Protein AF-A0A952NJZ0-F1 (afdb_monomer_lite)

Structure (mmCIF, N/CA/C/O backbone):
data_AF-A0A952NJZ0-F1
#
_entry.id   AF-A0A952NJZ0-F1
#
loop_
_atom_site.group_PDB
_atom_site.id
_atom_site.type_symbol
_atom_site.label_atom_id
_atom_site.label_alt_id
_atom_site.label_comp_id
_atom_site.label_asym_id
_atom_site.label_entity_id
_atom_site.label_seq_id
_atom_site.pdbx_PDB_ins_code
_atom_site.Cartn_x
_atom_site.Cartn_y
_atom_site.Cartn_z
_atom_site.occupancy
_atom_site.B_iso_or_equiv
_atom_site.auth_seq_id
_atom_site.auth_comp_id
_atom_site.auth_asym_id
_atom_site.auth_atom_id
_atom_site.pdbx_PDB_model_num
ATOM 1 N N . MET A 1 1 ? 3.752 -25.567 -39.418 1.00 57.38 1 MET A N 1
ATOM 2 C CA . MET A 1 1 ? 3.601 -24.738 -38.205 1.00 57.38 1 MET A CA 1
ATOM 3 C C . MET A 1 1 ? 3.327 -23.319 -38.661 1.00 57.38 1 MET A C 1
ATOM 5 O O . MET A 1 1 ? 4.144 -22.757 -39.385 1.00 57.38 1 MET A O 1
ATOM 9 N N . ASN A 1 2 ? 2.135 -22.801 -38.373 1.00 79.62 2 ASN A N 1
ATOM 10 C CA . ASN A 1 2 ? 1.697 -21.508 -38.896 1.00 79.62 2 ASN A CA 1
ATOM 11 C C . ASN A 1 2 ? 2.486 -20.365 -38.237 1.00 79.62 2 ASN A C 1
ATOM 13 O O . ASN A 1 2 ? 2.802 -20.422 -37.051 1.00 79.62 2 ASN A O 1
ATOM 17 N N . ARG A 1 3 ? 2.776 -19.292 -38.986 1.00 69.69 3 ARG A N 1
ATOM 18 C CA . ARG A 1 3 ? 3.510 -18.107 -38.485 1.00 69.69 3 ARG A CA 1
ATOM 19 C C . ARG A 1 3 ? 2.871 -17.516 -37.217 1.00 69.69 3 ARG A C 1
ATOM 21 O O . ARG A 1 3 ? 3.578 -17.041 -36.334 1.00 69.69 3 ARG A O 1
ATOM 28 N N . VAL A 1 4 ? 1.546 -17.626 -37.114 1.00 72.44 4 VAL A N 1
ATOM 29 C CA . VAL A 1 4 ? 0.736 -17.212 -35.958 1.00 72.44 4 VAL A CA 1
ATOM 30 C C . VAL A 1 4 ? 0.971 -18.108 -34.733 1.00 72.44 4 VAL A C 1
ATOM 32 O O . VAL A 1 4 ? 1.112 -17.599 -33.625 1.00 72.44 4 VAL A O 1
ATOM 35 N N . GLU A 1 5 ? 1.090 -19.428 -34.912 1.00 75.12 5 GLU A N 1
ATOM 36 C CA . GLU A 1 5 ? 1.378 -20.372 -33.815 1.00 75.12 5 GLU A CA 1
ATOM 37 C C . GLU A 1 5 ? 2.791 -20.176 -33.260 1.00 75.12 5 GLU A C 1
ATOM 39 O O . GLU A 1 5 ? 3.003 -20.235 -32.050 1.00 75.12 5 GLU A O 1
ATOM 44 N N . TYR A 1 6 ? 3.756 -19.881 -34.136 1.00 80.50 6 TYR A N 1
ATOM 45 C CA . TYR A 1 6 ? 5.123 -19.571 -33.724 1.00 80.50 6 TYR A CA 1
ATOM 46 C C . TYR A 1 6 ? 5.199 -18.271 -32.911 1.00 80.50 6 TYR A C 1
ATOM 48 O O . TYR A 1 6 ? 5.824 -18.243 -31.852 1.00 80.50 6 TYR A O 1
ATOM 56 N N . GLN A 1 7 ? 4.526 -17.206 -33.362 1.00 74.12 7 GLN A N 1
ATOM 57 C CA . GLN A 1 7 ? 4.480 -15.931 -32.636 1.00 74.12 7 GLN A CA 1
ATOM 58 C C . GLN A 1 7 ? 3.800 -16.073 -31.273 1.00 74.12 7 GLN A C 1
ATOM 60 O O . GLN A 1 7 ? 4.321 -15.570 -30.279 1.00 74.12 7 GLN A O 1
ATOM 65 N N . LYS A 1 8 ? 2.684 -16.806 -31.206 1.00 75.88 8 LYS A N 1
ATOM 66 C CA . LYS A 1 8 ? 1.979 -17.061 -29.948 1.00 75.88 8 LYS A CA 1
ATOM 67 C C . LYS A 1 8 ? 2.857 -17.834 -28.955 1.00 75.88 8 LYS A C 1
ATOM 69 O O . LYS A 1 8 ? 3.005 -17.401 -27.817 1.00 75.88 8 LYS A O 1
ATOM 74 N N . SER A 1 9 ? 3.537 -18.890 -29.410 1.00 80.31 9 SER A N 1
ATOM 75 C CA . SER A 1 9 ? 4.466 -19.665 -28.574 1.00 80.31 9 SER A CA 1
ATOM 76 C C . SER A 1 9 ? 5.672 -18.844 -28.094 1.00 80.31 9 SER A C 1
ATOM 78 O O . SER A 1 9 ? 6.127 -19.009 -26.962 1.00 80.31 9 SER A O 1
ATOM 80 N N . ALA A 1 10 ? 6.192 -17.936 -28.927 1.00 76.56 10 ALA A N 1
ATOM 81 C CA . ALA A 1 10 ? 7.292 -17.051 -28.548 1.00 76.56 10 ALA A CA 1
ATOM 82 C C . ALA A 1 10 ? 6.872 -16.032 -27.475 1.00 76.56 10 ALA A C 1
ATOM 84 O O . ALA A 1 10 ? 7.623 -15.799 -26.528 1.00 76.56 10 ALA A O 1
ATOM 85 N N . ILE A 1 11 ? 5.665 -15.471 -27.592 1.00 77.94 11 ILE A N 1
ATOM 86 C CA . ILE A 1 11 ? 5.102 -14.538 -26.608 1.00 77.94 11 ILE A CA 1
ATOM 87 C C . ILE A 1 11 ? 4.841 -15.251 -25.278 1.00 77.94 11 ILE A C 1
ATOM 89 O O . ILE A 1 11 ? 5.243 -14.747 -24.236 1.00 77.94 11 ILE A O 1
ATOM 93 N N . GLU A 1 12 ? 4.240 -16.441 -25.297 1.00 82.00 12 GLU A N 1
ATOM 94 C CA . GLU A 1 12 ? 3.977 -17.225 -24.080 1.00 82.00 12 GLU A CA 1
ATOM 95 C C . GLU A 1 12 ? 5.275 -17.582 -23.342 1.00 82.00 12 GLU A C 1
ATOM 97 O O . GLU A 1 12 ? 5.375 -17.403 -22.127 1.00 82.00 12 GLU A O 1
ATOM 102 N N . LYS A 1 13 ? 6.319 -17.996 -24.073 1.00 78.31 13 LYS A N 1
ATOM 103 C CA . LYS A 1 13 ? 7.647 -18.232 -23.487 1.00 78.31 13 LYS A CA 1
ATOM 104 C C . LYS A 1 13 ? 8.238 -16.959 -22.895 1.00 78.31 13 LYS A C 1
ATOM 106 O O . LYS A 1 13 ? 8.747 -16.993 -21.779 1.00 78.31 13 LYS A O 1
ATOM 111 N N . PHE A 1 14 ? 8.146 -15.839 -23.604 1.00 72.00 14 PHE A N 1
ATOM 112 C CA . PHE A 1 14 ? 8.635 -14.555 -23.113 1.00 72.00 14 PHE A CA 1
ATOM 113 C C . PHE A 1 14 ? 7.918 -14.123 -21.827 1.00 72.00 14 PHE A C 1
ATOM 115 O O . PHE A 1 14 ? 8.584 -13.757 -20.861 1.00 72.00 14 PHE A O 1
ATOM 122 N N . ILE A 1 15 ? 6.590 -14.254 -21.772 1.00 78.00 15 ILE A N 1
ATOM 123 C CA . ILE A 1 15 ? 5.788 -13.947 -20.582 1.00 78.00 15 ILE A CA 1
ATOM 124 C C . ILE A 1 15 ? 6.170 -14.862 -19.418 1.00 78.00 15 ILE A C 1
ATOM 126 O O . ILE A 1 15 ? 6.448 -14.353 -18.340 1.00 78.00 15 ILE A O 1
ATOM 130 N N . SER A 1 16 ? 6.291 -16.177 -19.629 1.00 76.56 16 SER A N 1
ATOM 131 C CA . SER A 1 16 ? 6.695 -17.101 -18.555 1.00 76.56 16 SER A CA 1
ATOM 132 C C . SER A 1 16 ? 8.088 -16.788 -17.992 1.00 76.56 16 SER A C 1
ATOM 134 O O . SER A 1 16 ? 8.329 -16.890 -16.788 1.00 76.56 16 SER A O 1
ATOM 136 N N . ILE A 1 17 ? 9.013 -16.343 -18.852 1.00 75.38 17 ILE A N 1
ATOM 137 C CA . ILE A 1 17 ? 10.351 -15.924 -18.435 1.00 75.38 17 ILE A CA 1
ATOM 138 C C . ILE A 1 17 ? 10.246 -14.628 -17.638 1.00 75.38 17 ILE A C 1
ATOM 140 O O . ILE A 1 17 ? 10.853 -14.536 -16.573 1.00 75.38 17 ILE A O 1
ATOM 144 N N . LEU A 1 18 ? 9.457 -13.654 -18.097 1.00 68.56 18 LEU A N 1
ATOM 145 C CA . LEU A 1 18 ? 9.217 -12.429 -17.342 1.00 68.56 18 LEU A CA 1
ATOM 146 C C . LEU A 1 18 ? 8.603 -12.741 -15.978 1.00 68.56 18 LEU A C 1
ATOM 148 O O . LEU A 1 18 ? 9.166 -12.316 -14.979 1.00 68.56 18 LEU A O 1
ATOM 152 N N . GLU A 1 19 ? 7.541 -13.538 -15.899 1.00 75.19 19 GLU A N 1
ATOM 153 C CA . GLU A 1 19 ? 6.913 -13.933 -14.633 1.00 75.19 19 GLU A CA 1
ATOM 154 C C . GLU A 1 19 ? 7.911 -14.595 -13.679 1.00 75.19 19 GLU A C 1
ATOM 156 O O . GLU A 1 19 ? 7.999 -14.206 -12.516 1.00 75.19 19 GLU A O 1
ATOM 161 N N . SER A 1 20 ? 8.740 -15.521 -14.172 1.00 71.50 20 SER A N 1
ATOM 162 C CA . SER A 1 20 ? 9.770 -16.175 -13.351 1.00 71.50 20 SER A CA 1
ATOM 163 C C . SER A 1 20 ? 10.884 -15.233 -12.874 1.00 71.50 20 SER A C 1
ATOM 165 O O . SER A 1 20 ? 11.564 -15.520 -11.892 1.00 71.50 20 SER A O 1
ATOM 167 N N . ARG A 1 21 ? 11.109 -14.111 -13.571 1.00 63.12 21 ARG A N 1
ATOM 168 C CA . ARG A 1 21 ? 12.101 -13.092 -13.193 1.00 63.12 21 ARG A CA 1
ATOM 169 C C . ARG A 1 21 ? 11.488 -12.030 -12.279 1.00 63.12 21 ARG A C 1
ATOM 171 O O . ARG A 1 21 ? 12.144 -11.589 -11.339 1.00 63.12 21 ARG A O 1
ATOM 178 N N . PHE A 1 22 ? 10.228 -11.670 -12.510 1.00 67.50 22 PHE A N 1
ATOM 179 C CA . PHE A 1 22 ? 9.442 -10.746 -11.692 1.00 67.50 22 PHE A CA 1
ATOM 180 C C . PHE A 1 22 ? 8.918 -11.372 -10.393 1.00 67.50 22 PHE A C 1
ATOM 182 O O . PHE A 1 22 ? 8.521 -10.632 -9.499 1.00 67.50 22 PHE A O 1
ATOM 189 N N . SER A 1 23 ? 8.978 -12.698 -10.236 1.00 71.31 23 SER A N 1
ATOM 190 C CA . SER A 1 23 ? 8.667 -13.378 -8.971 1.00 71.31 23 SER A CA 1
ATOM 191 C C . SER A 1 23 ? 9.684 -13.097 -7.860 1.00 71.31 23 SER A C 1
ATOM 193 O O . SER A 1 23 ? 9.413 -13.371 -6.691 1.00 71.31 23 SER A O 1
ATOM 195 N N . SER A 1 24 ? 10.858 -12.549 -8.198 1.00 78.38 24 SER A N 1
ATOM 196 C CA . SER A 1 24 ? 11.808 -12.086 -7.193 1.00 78.38 24 SER A CA 1
ATOM 197 C C . SER A 1 24 ? 11.271 -10.820 -6.519 1.00 78.38 24 SER A C 1
ATOM 199 O O . SER A 1 24 ? 11.040 -9.819 -7.208 1.00 78.38 24 SER A O 1
ATOM 201 N N . PRO A 1 25 ? 11.157 -10.806 -5.177 1.00 74.25 25 PRO A N 1
ATOM 202 C CA . PRO A 1 25 ? 10.649 -9.651 -4.442 1.00 74.25 25 PRO A CA 1
ATOM 203 C C . PRO A 1 25 ? 11.533 -8.409 -4.606 1.00 74.25 25 PRO A C 1
ATOM 205 O O . PRO A 1 25 ? 11.074 -7.311 -4.329 1.00 74.25 25 PRO A O 1
ATOM 208 N N . PHE A 1 26 ? 12.772 -8.564 -5.087 1.00 80.12 26 PHE A N 1
ATOM 209 C CA . PHE A 1 26 ? 13.713 -7.466 -5.313 1.00 80.12 26 PHE A CA 1
ATOM 210 C C . PHE A 1 26 ? 13.737 -6.983 -6.763 1.00 80.12 26 PHE A C 1
ATOM 212 O O . PHE A 1 26 ? 13.913 -5.794 -7.021 1.00 80.12 26 PHE A O 1
ATOM 219 N N . PHE A 1 27 ? 13.568 -7.894 -7.722 1.00 83.56 27 PHE A N 1
ATOM 220 C CA . PHE A 1 27 ? 13.758 -7.574 -9.136 1.00 83.56 27 PHE A CA 1
ATOM 221 C C . PHE A 1 27 ? 12.623 -6.714 -9.689 1.00 83.56 27 PHE A C 1
ATOM 223 O O . PHE A 1 27 ? 12.877 -5.752 -10.409 1.00 83.56 27 PHE A O 1
ATOM 230 N N . GLY A 1 28 ? 11.378 -7.018 -9.310 1.00 83.19 28 GLY A N 1
ATOM 231 C CA . GLY A 1 28 ? 10.219 -6.229 -9.726 1.00 83.19 28 GLY A CA 1
ATOM 232 C C . GLY A 1 28 ? 10.309 -4.770 -9.273 1.00 83.19 28 GLY A C 1
ATOM 233 O O . GLY A 1 28 ? 10.296 -3.881 -10.126 1.00 83.19 28 GLY A O 1
ATOM 234 N N . PRO A 1 29 ? 10.479 -4.501 -7.966 1.00 87.06 29 PRO A N 1
ATOM 235 C CA . PRO A 1 29 ? 10.660 -3.144 -7.462 1.00 87.06 29 PRO A CA 1
ATOM 236 C C . PRO A 1 29 ? 11.868 -2.420 -8.052 1.00 87.06 29 PRO A C 1
ATOM 238 O O . PRO A 1 29 ? 11.773 -1.221 -8.290 1.00 87.06 29 PRO A O 1
ATOM 241 N N . LEU A 1 30 ? 12.970 -3.128 -8.328 1.00 89.50 30 LEU A N 1
ATOM 242 C CA . LEU A 1 30 ? 14.152 -2.557 -8.976 1.00 89.50 30 LEU A CA 1
ATOM 243 C C . LEU A 1 30 ? 13.870 -2.124 -10.420 1.00 89.50 30 LEU A C 1
ATOM 245 O O . LEU A 1 30 ? 14.228 -1.017 -10.804 1.00 89.50 30 LEU A O 1
ATOM 249 N N . ILE A 1 31 ? 13.227 -2.969 -11.232 1.00 88.75 31 ILE A N 1
ATOM 250 C CA . ILE A 1 31 ? 12.857 -2.588 -12.603 1.00 88.75 31 ILE A CA 1
ATOM 251 C C . ILE A 1 31 ? 11.852 -1.443 -12.584 1.00 88.75 31 ILE A C 1
ATOM 253 O O . ILE A 1 31 ? 11.947 -0.531 -13.405 1.00 88.75 31 ILE A O 1
ATOM 257 N N . LEU A 1 32 ? 10.892 -1.480 -11.662 1.00 87.44 32 LEU A N 1
ATOM 258 C CA . LEU A 1 32 ? 9.879 -0.443 -11.541 1.00 87.44 32 LEU A CA 1
ATOM 259 C C . LEU A 1 32 ? 10.512 0.899 -11.159 1.00 87.44 32 LEU A C 1
ATOM 261 O O . LEU A 1 32 ? 10.282 1.894 -11.843 1.00 87.44 32 LEU A O 1
ATOM 265 N N . SER A 1 33 ? 11.350 0.932 -10.119 1.00 90.56 33 SER A N 1
ATOM 266 C CA . SER A 1 33 ? 12.059 2.146 -9.701 1.00 90.56 33 SER A CA 1
ATOM 267 C C . SER A 1 33 ? 12.998 2.649 -10.797 1.00 90.56 33 SER A C 1
ATOM 269 O O . SER A 1 33 ? 13.036 3.849 -11.070 1.00 90.56 33 SER A O 1
ATOM 271 N N . TRP A 1 34 ? 13.695 1.738 -11.480 1.00 93.56 34 TRP A N 1
ATOM 272 C CA . TRP A 1 34 ? 14.555 2.068 -12.608 1.00 93.56 34 TRP A CA 1
ATOM 273 C C . TRP A 1 34 ? 13.768 2.699 -13.748 1.00 93.56 34 TRP A C 1
ATOM 275 O O . TRP A 1 34 ? 14.173 3.739 -14.256 1.00 93.56 34 TRP A O 1
ATOM 285 N N . SER A 1 35 ? 12.622 2.118 -14.105 1.00 91.25 35 SER A N 1
ATOM 286 C CA . SER A 1 35 ? 11.758 2.607 -15.183 1.00 91.25 35 SER A CA 1
ATOM 287 C C . SER A 1 35 ? 11.120 3.951 -14.845 1.00 91.25 35 SER A C 1
ATOM 289 O O . SER A 1 35 ? 10.912 4.756 -15.743 1.00 91.25 35 SER A O 1
ATOM 291 N N . ILE A 1 36 ? 10.829 4.219 -13.570 1.00 89.31 36 ILE A N 1
ATOM 292 C CA . ILE A 1 36 ? 10.314 5.519 -13.118 1.00 89.31 36 ILE A CA 1
ATOM 293 C C . ILE A 1 36 ? 11.402 6.594 -13.226 1.00 89.31 36 ILE A C 1
ATOM 295 O O . ILE A 1 36 ? 11.160 7.667 -13.775 1.00 89.31 36 ILE A O 1
ATOM 299 N N . LEU A 1 37 ? 12.609 6.312 -12.730 1.00 89.56 37 LEU A N 1
ATOM 300 C CA . LEU A 1 37 ? 13.709 7.279 -12.745 1.00 89.56 37 LEU A CA 1
ATOM 301 C C . LEU A 1 37 ? 14.271 7.505 -14.154 1.00 89.56 37 LEU A C 1
ATOM 303 O O . LEU A 1 37 ? 14.536 8.638 -14.546 1.00 89.56 37 LEU A O 1
ATOM 307 N N . ASN A 1 38 ? 14.379 6.439 -14.944 1.00 91.12 38 ASN A N 1
ATOM 308 C CA . ASN A 1 38 ? 14.908 6.452 -16.306 1.00 91.12 38 ASN A CA 1
ATOM 309 C C . ASN A 1 38 ? 13.784 6.395 -17.353 1.00 91.12 38 ASN A C 1
ATOM 311 O O . ASN A 1 38 ? 13.967 5.821 -18.424 1.00 91.12 38 ASN A O 1
ATOM 315 N N . TRP A 1 39 ? 12.620 6.997 -17.069 1.00 90.25 39 TRP A N 1
ATOM 316 C CA . TRP A 1 39 ? 11.385 6.892 -17.871 1.00 90.25 39 TRP A CA 1
ATOM 317 C C . TRP A 1 39 ? 11.541 7.225 -19.357 1.00 90.25 39 TRP A C 1
ATOM 319 O O . TRP A 1 39 ? 10.796 6.712 -20.194 1.00 90.25 39 TRP A O 1
ATOM 329 N N . ARG A 1 40 ? 12.540 8.040 -19.710 1.00 86.94 40 ARG A N 1
ATOM 330 C CA . ARG A 1 40 ? 12.864 8.356 -21.103 1.00 86.94 40 ARG A CA 1
ATOM 331 C C . ARG A 1 40 ? 13.255 7.113 -21.897 1.00 86.94 40 ARG A C 1
ATOM 333 O O . ARG A 1 40 ? 12.851 7.015 -23.049 1.00 86.94 40 ARG A O 1
ATOM 340 N N . ILE A 1 41 ? 13.975 6.157 -21.301 1.00 87.62 41 ILE A N 1
ATOM 341 C CA . ILE A 1 41 ? 14.399 4.936 -21.998 1.00 87.62 41 ILE A CA 1
ATOM 342 C C . ILE A 1 41 ? 13.189 4.053 -22.352 1.00 87.62 41 ILE A C 1
ATOM 344 O O . ILE A 1 41 ? 13.019 3.784 -23.540 1.00 87.62 41 ILE A O 1
ATOM 348 N N . PRO A 1 42 ? 12.308 3.639 -21.413 1.00 87.50 42 PRO A N 1
ATOM 349 C CA . PRO A 1 42 ? 11.112 2.870 -21.757 1.00 87.50 42 PRO A CA 1
ATOM 350 C C . PRO A 1 42 ? 10.222 3.566 -22.790 1.00 87.50 42 PRO A C 1
ATOM 352 O O . PRO A 1 42 ? 9.758 2.922 -23.729 1.00 87.50 42 PRO A O 1
ATOM 355 N N . ILE A 1 43 ? 10.020 4.884 -22.666 1.00 86.12 43 ILE A N 1
ATOM 356 C CA . ILE A 1 43 ? 9.222 5.641 -23.638 1.00 86.12 43 ILE A CA 1
ATOM 357 C C . ILE A 1 43 ? 9.879 5.619 -25.016 1.00 86.12 43 ILE A C 1
ATOM 359 O O . ILE A 1 43 ? 9.212 5.321 -26.004 1.00 86.12 43 ILE A O 1
ATOM 363 N N . TYR A 1 44 ? 11.181 5.884 -25.109 1.00 84.31 44 TYR A N 1
ATOM 364 C CA . TYR A 1 44 ? 11.874 5.889 -26.395 1.00 84.31 44 TYR A CA 1
ATOM 365 C C . TYR A 1 44 ? 11.968 4.486 -27.013 1.00 84.31 44 TYR A C 1
ATOM 367 O O . TYR A 1 44 ? 11.945 4.339 -28.232 1.00 84.31 44 TYR A O 1
ATOM 375 N N . LEU A 1 45 ? 12.006 3.440 -26.188 1.00 85.56 45 LEU A N 1
ATOM 376 C CA . LEU A 1 45 ? 12.000 2.051 -26.636 1.00 85.56 45 LEU A CA 1
ATOM 377 C C . LEU A 1 45 ? 10.654 1.655 -27.266 1.00 85.56 45 LEU A C 1
ATOM 379 O O . LEU A 1 45 ? 10.640 0.941 -28.266 1.00 85.56 45 LEU A O 1
ATOM 383 N N . VAL A 1 46 ? 9.535 2.155 -26.730 1.00 86.56 46 VAL A N 1
ATOM 384 C CA . VAL A 1 46 ? 8.186 1.889 -27.264 1.00 86.56 46 VAL A CA 1
ATOM 385 C C . VAL A 1 46 ? 7.850 2.801 -28.449 1.00 86.56 46 VAL A C 1
ATOM 387 O O . VAL A 1 46 ? 7.312 2.336 -29.452 1.00 86.56 46 VAL A O 1
ATOM 390 N N . PHE A 1 47 ? 8.182 4.090 -28.354 1.00 85.94 47 PHE A N 1
ATOM 391 C CA . PHE A 1 47 ? 7.703 5.125 -29.279 1.00 85.94 47 PHE A CA 1
ATOM 392 C C . PHE A 1 47 ? 8.773 5.689 -30.227 1.00 85.94 47 PHE A C 1
ATOM 394 O O . PHE A 1 47 ? 8.433 6.434 -31.142 1.00 85.94 47 PHE A O 1
ATOM 401 N N . GLY A 1 48 ? 10.056 5.361 -30.046 1.00 81.50 48 GLY A N 1
ATOM 402 C CA . GLY A 1 48 ? 11.133 5.817 -30.936 1.00 81.50 48 GLY A CA 1
ATOM 403 C C . GLY A 1 48 ? 11.089 5.141 -32.311 1.00 81.50 48 GLY A C 1
ATOM 404 O O . GLY A 1 48 ? 10.439 4.110 -32.467 1.00 81.50 48 GLY A O 1
ATOM 405 N N . GLY A 1 49 ? 11.796 5.681 -33.306 1.00 83.31 49 GLY A N 1
ATOM 406 C CA . GLY A 1 49 ? 12.000 5.021 -34.604 1.00 83.31 49 GLY A CA 1
ATOM 407 C C . GLY A 1 49 ? 13.173 4.033 -34.571 1.00 83.31 49 GLY A C 1
ATOM 408 O O . GLY A 1 49 ? 14.149 4.262 -33.860 1.00 83.31 49 GLY A O 1
ATOM 409 N N . ASP A 1 50 ? 13.116 2.941 -35.339 1.00 74.69 50 ASP A N 1
ATOM 410 C CA . ASP A 1 50 ? 14.094 1.838 -35.241 1.00 74.69 50 ASP A CA 1
ATOM 411 C C . ASP A 1 50 ? 15.558 2.270 -35.424 1.00 74.69 50 ASP A C 1
ATOM 413 O O . ASP A 1 50 ? 16.420 1.844 -34.657 1.00 74.69 50 ASP A O 1
ATOM 417 N N . ALA A 1 51 ? 15.842 3.169 -36.372 1.00 68.56 51 ALA A N 1
ATOM 418 C CA . ALA A 1 51 ? 17.199 3.657 -36.627 1.00 68.56 51 ALA A CA 1
ATOM 419 C C . ALA A 1 51 ? 17.741 4.599 -35.530 1.00 68.56 51 ALA A C 1
ATOM 421 O O . ALA A 1 51 ? 18.953 4.756 -35.410 1.00 68.56 51 ALA A O 1
ATOM 422 N N . SER A 1 52 ? 16.871 5.219 -34.723 1.00 77.19 52 SER A N 1
ATOM 423 C CA . SER A 1 52 ? 17.269 6.178 -33.681 1.00 77.19 52 SER A CA 1
ATOM 424 C C . SER A 1 52 ? 17.233 5.598 -32.265 1.00 77.19 52 SER A C 1
ATOM 426 O O . SER A 1 52 ? 17.852 6.164 -31.366 1.00 77.19 52 SER A O 1
ATOM 428 N N . ARG A 1 53 ? 16.546 4.465 -32.046 1.00 81.00 53 ARG A N 1
ATOM 429 C CA . ARG A 1 53 ? 16.394 3.821 -30.725 1.00 81.00 53 ARG A CA 1
ATOM 430 C C . ARG A 1 53 ? 17.731 3.450 -30.089 1.00 81.00 53 ARG A C 1
ATOM 432 O O . ARG A 1 53 ? 18.008 3.872 -28.971 1.00 81.00 53 ARG A O 1
ATOM 439 N N . ALA A 1 54 ? 18.548 2.665 -30.789 1.00 83.50 54 ALA A N 1
ATOM 440 C CA . ALA A 1 54 ? 19.802 2.154 -30.238 1.00 83.50 54 ALA A CA 1
ATOM 441 C C . ALA A 1 54 ? 20.802 3.284 -29.951 1.00 83.50 54 ALA A C 1
ATOM 443 O O . ALA A 1 54 ? 21.403 3.313 -28.879 1.00 83.50 54 ALA A O 1
ATOM 444 N N . THR A 1 55 ? 20.919 4.242 -30.873 1.00 86.81 55 THR A N 1
ATOM 445 C CA . THR A 1 55 ? 21.827 5.389 -30.754 1.00 86.81 55 THR A CA 1
ATOM 446 C C . THR A 1 55 ? 21.440 6.287 -29.583 1.00 86.81 55 THR A C 1
ATOM 448 O O . THR A 1 55 ? 22.284 6.589 -28.747 1.00 86.81 55 THR A O 1
ATOM 451 N N . TYR A 1 56 ? 20.152 6.626 -29.449 1.00 86.88 56 TYR A N 1
ATOM 452 C CA . TYR A 1 56 ? 19.666 7.445 -28.337 1.00 86.88 56 TYR A CA 1
ATOM 453 C C . TYR A 1 56 ? 19.885 6.771 -26.977 1.00 86.88 56 TYR A C 1
ATOM 455 O O . TYR A 1 56 ? 20.324 7.416 -26.028 1.00 86.88 56 TYR A O 1
ATOM 463 N N . ILE A 1 57 ? 19.597 5.468 -26.871 1.00 85.50 57 ILE A N 1
ATOM 464 C CA . ILE A 1 57 ? 19.793 4.721 -25.620 1.00 85.50 57 ILE A CA 1
ATOM 465 C C . ILE A 1 57 ? 21.283 4.657 -25.264 1.00 85.50 57 ILE A C 1
ATOM 467 O O . ILE A 1 57 ? 21.633 4.855 -24.102 1.00 85.50 57 ILE A O 1
ATOM 471 N N . ALA A 1 58 ? 22.158 4.417 -26.243 1.00 86.12 58 ALA A N 1
ATOM 472 C CA . ALA A 1 58 ? 23.600 4.386 -26.021 1.00 86.12 58 ALA A CA 1
ATOM 473 C C . ALA A 1 58 ? 24.138 5.751 -25.564 1.00 86.12 58 ALA A C 1
ATOM 475 O O . ALA A 1 58 ? 24.863 5.816 -24.575 1.00 86.12 58 ALA A O 1
ATOM 476 N N . GLU A 1 59 ? 23.743 6.842 -26.224 1.00 88.50 59 GLU A N 1
ATOM 477 C CA . GLU A 1 59 ? 24.119 8.206 -25.832 1.00 88.50 59 GLU A CA 1
ATOM 478 C C . GLU A 1 59 ? 23.615 8.557 -24.430 1.00 88.50 59 GLU A C 1
ATOM 480 O O . GLU A 1 59 ? 24.367 9.090 -23.614 1.00 88.50 59 GLU A O 1
ATOM 485 N N . TYR A 1 60 ? 22.364 8.205 -24.121 1.00 86.69 60 TYR A N 1
ATOM 486 C CA . TYR A 1 60 ? 21.787 8.429 -22.801 1.00 86.69 60 TYR A CA 1
ATOM 487 C C . TYR A 1 60 ? 22.561 7.675 -21.715 1.00 86.69 60 TYR A C 1
ATOM 489 O O . TYR A 1 60 ? 22.898 8.265 -20.695 1.00 86.69 60 TYR A O 1
ATOM 497 N N . LEU A 1 61 ? 22.884 6.396 -21.932 1.00 85.88 61 LEU A N 1
ATOM 498 C CA . LEU A 1 61 ? 23.642 5.592 -20.967 1.00 85.88 61 LEU A CA 1
ATOM 499 C C . LEU A 1 61 ? 25.098 6.054 -20.824 1.00 85.88 61 LEU A C 1
ATOM 501 O O . LEU A 1 61 ? 25.648 5.955 -19.732 1.00 85.88 61 LEU A O 1
ATOM 505 N N . HIS A 1 62 ? 25.712 6.575 -21.888 1.00 88.00 62 HIS A N 1
ATOM 506 C CA . HIS A 1 62 ? 27.056 7.153 -21.824 1.00 88.00 62 HIS A CA 1
ATOM 507 C C . HIS A 1 62 ? 27.097 8.484 -21.069 1.00 88.00 62 HIS A C 1
ATOM 509 O O . HIS A 1 62 ? 28.080 8.765 -20.386 1.00 88.00 62 HIS A O 1
ATOM 515 N N . ALA A 1 63 ? 26.054 9.305 -21.201 1.00 87.56 63 ALA A N 1
ATOM 516 C CA . ALA A 1 63 ? 25.956 10.589 -20.515 1.00 87.56 63 ALA A CA 1
ATOM 517 C C . ALA A 1 63 ? 25.474 10.453 -19.062 1.00 87.56 63 ALA A C 1
ATOM 519 O O . ALA A 1 63 ? 25.771 11.309 -18.228 1.00 87.56 63 ALA A O 1
ATOM 520 N N . ALA A 1 64 ? 24.706 9.406 -18.757 1.00 85.56 64 ALA A N 1
ATOM 521 C CA . ALA A 1 64 ?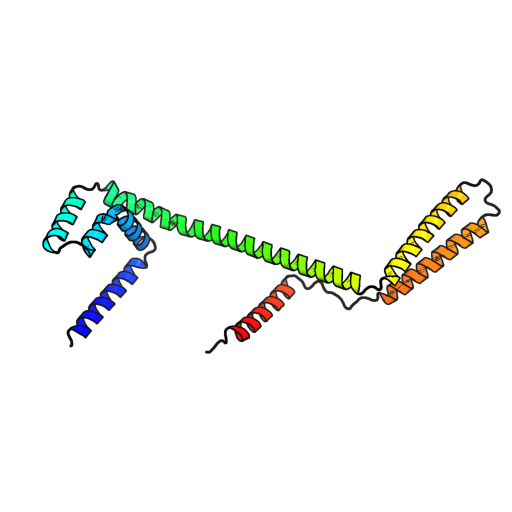 24.121 9.216 -17.443 1.00 85.56 64 ALA A CA 1
ATOM 522 C C . ALA A 1 64 ? 25.147 8.694 -16.430 1.00 85.56 64 ALA A C 1
ATOM 524 O O . ALA A 1 64 ? 25.970 7.823 -16.710 1.00 85.56 64 ALA A O 1
ATOM 525 N N . SER A 1 65 ? 25.070 9.210 -15.205 1.00 90.94 65 SER A N 1
ATOM 526 C CA . SER A 1 65 ? 25.918 8.736 -14.120 1.00 90.94 65 SER A CA 1
ATOM 527 C C . SER A 1 65 ? 25.491 7.330 -13.671 1.00 90.94 65 SER A C 1
ATOM 529 O O . SER A 1 65 ? 24.308 6.971 -13.711 1.00 90.94 65 SER A O 1
ATOM 531 N N . ALA A 1 66 ? 26.440 6.532 -13.167 1.00 87.56 66 ALA A N 1
ATOM 532 C CA . ALA A 1 66 ? 26.131 5.248 -12.519 1.00 87.56 66 ALA A CA 1
ATOM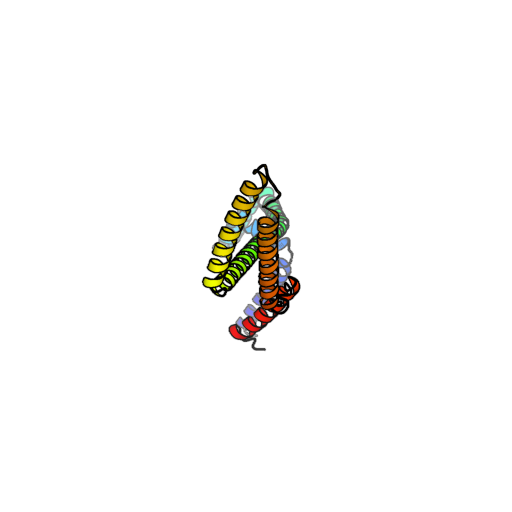 533 C C . ALA A 1 66 ? 25.187 5.420 -11.310 1.00 87.56 66 ALA A C 1
ATOM 535 O O . ALA A 1 66 ? 24.445 4.509 -10.933 1.00 87.56 66 ALA A O 1
ATOM 536 N N . LEU A 1 67 ? 25.207 6.611 -10.706 1.00 89.38 67 LEU A N 1
ATOM 537 C CA . LEU A 1 67 ? 24.403 6.958 -9.547 1.00 89.38 67 LEU A CA 1
ATOM 538 C C . LEU A 1 67 ? 22.914 7.039 -9.921 1.00 89.38 67 LEU A C 1
ATOM 540 O O . LEU A 1 67 ? 22.082 6.426 -9.254 1.00 89.38 67 LEU A O 1
ATOM 544 N N . ASP A 1 68 ? 22.594 7.690 -11.040 1.00 85.50 68 ASP A N 1
ATOM 545 C CA . ASP A 1 68 ? 21.216 7.869 -11.522 1.00 85.50 68 ASP A CA 1
ATOM 546 C C . ASP A 1 68 ? 20.656 6.616 -12.204 1.00 85.50 68 ASP A C 1
ATOM 548 O O . ASP A 1 68 ? 19.467 6.304 -12.100 1.00 85.50 68 ASP A O 1
ATOM 552 N N . THR A 1 69 ? 21.524 5.860 -12.876 1.00 86.75 69 THR A N 1
ATOM 553 C CA . THR A 1 69 ? 21.120 4.676 -13.643 1.00 86.75 69 THR A CA 1
ATOM 554 C C . THR A 1 69 ? 21.017 3.412 -12.805 1.00 86.75 69 THR A C 1
ATOM 556 O O . THR A 1 69 ? 20.241 2.532 -13.164 1.00 86.75 69 THR A O 1
ATOM 559 N N . VAL A 1 70 ? 21.766 3.286 -11.704 1.00 87.94 70 VAL A N 1
ATOM 560 C CA . VAL A 1 70 ? 21.825 2.031 -10.932 1.00 87.94 70 VAL A CA 1
ATOM 561 C C . VAL A 1 70 ? 21.586 2.257 -9.445 1.00 87.94 70 VAL A C 1
ATOM 563 O O . VAL A 1 70 ? 20.721 1.601 -8.863 1.00 87.94 70 VAL A O 1
ATOM 566 N N . ILE A 1 71 ? 22.317 3.186 -8.822 1.00 91.25 71 ILE A N 1
ATOM 567 C CA . ILE A 1 71 ? 22.323 3.325 -7.357 1.00 91.25 71 ILE A CA 1
ATOM 568 C C . ILE A 1 71 ? 20.974 3.839 -6.845 1.00 91.25 71 ILE A C 1
ATOM 570 O O . ILE A 1 71 ? 20.380 3.214 -5.967 1.00 91.25 71 ILE A O 1
ATOM 574 N N . TRP A 1 72 ? 20.450 4.931 -7.407 1.00 91.75 72 TRP A N 1
ATOM 575 C CA . TRP A 1 72 ? 19.153 5.480 -7.004 1.00 91.75 72 TRP A CA 1
ATOM 576 C C . TRP A 1 72 ? 17.992 4.499 -7.211 1.00 91.75 72 TRP A C 1
ATOM 578 O O . TRP A 1 72 ? 17.249 4.263 -6.253 1.00 91.75 72 TRP A O 1
ATOM 588 N N . PRO A 1 73 ? 17.842 3.858 -8.387 1.00 92.25 73 PRO A N 1
ATOM 589 C CA . PRO A 1 73 ? 16.861 2.795 -8.573 1.00 92.25 73 PRO A CA 1
ATOM 590 C C . PRO A 1 73 ? 16.974 1.670 -7.544 1.00 92.25 73 PRO A C 1
ATOM 592 O O . PRO A 1 73 ? 15.954 1.243 -7.001 1.00 92.25 73 PRO A O 1
ATOM 595 N N . ALA A 1 74 ? 18.190 1.216 -7.230 1.00 91.00 74 ALA A N 1
ATOM 596 C CA . ALA A 1 74 ? 18.407 0.162 -6.245 1.00 91.00 74 ALA A CA 1
ATOM 597 C C . ALA A 1 74 ? 18.025 0.597 -4.826 1.00 91.00 74 ALA A C 1
ATOM 599 O O . ALA A 1 74 ? 17.374 -0.166 -4.114 1.00 91.00 74 ALA A O 1
ATOM 600 N N . LEU A 1 75 ? 18.358 1.828 -4.430 1.00 91.88 75 LEU A N 1
ATOM 601 C CA . LEU A 1 75 ? 17.977 2.378 -3.129 1.00 91.88 75 LEU A CA 1
ATOM 602 C C . LEU A 1 75 ? 16.460 2.531 -2.998 1.00 91.88 75 LEU A C 1
ATOM 604 O O . LEU A 1 75 ? 15.898 2.110 -1.991 1.00 91.88 75 LEU A O 1
ATOM 608 N N . ILE A 1 76 ? 15.783 3.077 -4.013 1.00 89.50 76 ILE A N 1
ATOM 609 C CA . ILE A 1 76 ? 14.320 3.234 -4.001 1.00 89.50 76 ILE A CA 1
ATOM 610 C C . ILE A 1 76 ? 13.628 1.870 -4.046 1.00 89.50 76 ILE A C 1
ATOM 612 O O . ILE A 1 76 ? 12.698 1.625 -3.279 1.00 89.50 76 ILE A O 1
ATOM 616 N N . GLY A 1 77 ? 14.094 0.965 -4.910 1.00 89.75 77 GLY A N 1
ATOM 617 C CA . GLY A 1 77 ? 13.570 -0.395 -5.013 1.00 89.75 77 GLY A CA 1
ATOM 618 C C . GLY A 1 77 ? 13.739 -1.157 -3.699 1.00 89.75 77 GLY A C 1
ATOM 619 O O . GLY A 1 77 ? 12.788 -1.766 -3.216 1.00 89.75 77 GLY A O 1
ATOM 620 N N . GLY A 1 78 ? 14.908 -1.049 -3.063 1.00 88.00 78 GLY A N 1
ATOM 621 C CA . GLY A 1 78 ? 15.171 -1.602 -1.736 1.00 88.00 78 GLY A CA 1
ATOM 622 C C . GLY A 1 78 ? 14.268 -0.988 -0.667 1.00 88.00 78 GLY A C 1
ATOM 623 O O . GLY A 1 78 ? 13.599 -1.718 0.063 1.00 88.00 78 GLY A O 1
ATOM 624 N N . ALA A 1 79 ? 14.168 0.342 -0.614 1.00 88.69 79 ALA A N 1
ATOM 625 C CA . ALA A 1 79 ? 13.278 1.041 0.311 1.00 88.69 79 ALA A CA 1
ATOM 626 C C . ALA A 1 79 ? 11.815 0.608 0.139 1.00 88.69 79 ALA A C 1
ATOM 628 O O . ALA A 1 79 ? 11.113 0.444 1.131 1.00 88.69 79 ALA A O 1
ATOM 629 N N . TYR A 1 80 ? 11.365 0.351 -1.089 1.00 85.81 80 TYR A N 1
ATOM 630 C CA . TYR A 1 80 ? 10.041 -0.203 -1.356 1.00 85.81 80 TYR A CA 1
ATOM 631 C C . TYR A 1 80 ? 9.901 -1.650 -0.860 1.00 85.81 80 TYR A C 1
ATOM 633 O O . TYR A 1 80 ? 8.904 -1.973 -0.217 1.00 85.81 80 TYR A O 1
ATOM 641 N N . CYS A 1 81 ? 10.903 -2.508 -1.086 1.00 85.44 81 CYS A N 1
ATOM 642 C CA . CYS A 1 81 ? 10.892 -3.902 -0.619 1.00 85.44 81 CYS A CA 1
ATOM 643 C C . CYS A 1 81 ? 10.754 -4.006 0.905 1.00 85.44 81 CYS A C 1
ATOM 645 O O . CYS A 1 81 ? 10.049 -4.881 1.399 1.00 85.44 81 CYS A O 1
ATOM 647 N N . PHE A 1 82 ? 11.414 -3.116 1.650 1.00 84.38 82 PHE A N 1
ATOM 648 C CA . PHE A 1 82 ? 11.353 -3.106 3.115 1.00 84.38 82 PHE A CA 1
ATOM 649 C C . PHE A 1 82 ? 10.186 -2.272 3.654 1.00 84.38 82 PHE A C 1
ATOM 651 O O . PHE A 1 82 ? 9.530 -2.664 4.618 1.00 84.38 82 PHE A O 1
ATOM 658 N N . GLY A 1 83 ? 9.897 -1.135 3.026 1.00 80.81 83 GLY A N 1
ATOM 659 C CA . GLY A 1 83 ? 8.833 -0.222 3.430 1.00 80.81 83 GLY A CA 1
ATOM 660 C C . GLY A 1 83 ? 7.439 -0.773 3.145 1.00 80.81 83 GLY A C 1
ATOM 661 O O . GLY A 1 83 ? 6.546 -0.608 3.970 1.00 80.81 83 GLY A O 1
ATOM 662 N N . GLY A 1 84 ? 7.251 -1.481 2.029 1.00 80.25 84 GLY A N 1
ATOM 663 C CA . GLY A 1 84 ? 5.966 -2.053 1.622 1.00 80.25 84 GLY A CA 1
ATOM 664 C C . GLY A 1 84 ? 5.343 -2.967 2.685 1.00 80.25 84 GLY A C 1
ATOM 665 O O . GLY A 1 84 ? 4.229 -2.684 3.129 1.00 80.25 84 GLY A O 1
ATOM 666 N N . PRO A 1 85 ? 6.048 -4.008 3.169 1.00 80.94 85 PRO A N 1
ATOM 667 C CA . PRO A 1 85 ? 5.550 -4.878 4.234 1.00 80.94 85 PRO A CA 1
ATOM 668 C C . PRO A 1 85 ? 5.224 -4.128 5.530 1.00 80.94 85 PRO A C 1
ATO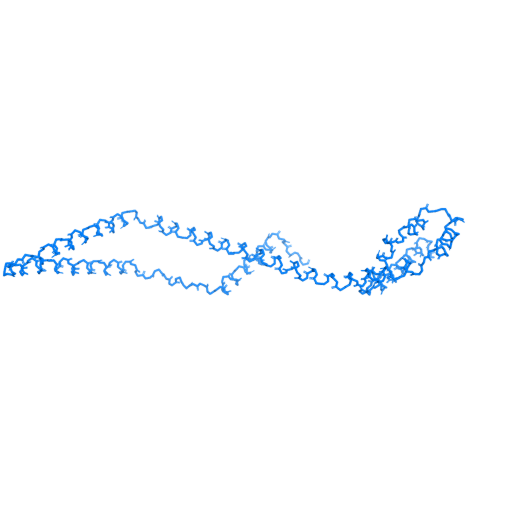M 670 O O . PRO A 1 85 ? 4.220 -4.424 6.177 1.00 80.94 85 PRO A O 1
ATOM 673 N N . ILE A 1 86 ? 6.037 -3.130 5.898 1.00 81.75 86 ILE A N 1
ATOM 674 C CA . ILE A 1 86 ? 5.807 -2.311 7.097 1.00 81.75 86 ILE A CA 1
ATOM 675 C C . ILE A 1 86 ? 4.525 -1.490 6.938 1.00 81.75 86 ILE A C 1
ATOM 677 O O . ILE A 1 86 ? 3.664 -1.516 7.818 1.00 81.75 86 ILE A O 1
ATOM 681 N N . VAL A 1 87 ? 4.372 -0.796 5.809 1.00 79.88 87 VAL A N 1
ATOM 682 C CA . VAL A 1 87 ? 3.187 0.016 5.508 1.00 79.88 87 VAL A CA 1
ATOM 683 C C . VAL A 1 87 ? 1.938 -0.859 5.431 1.00 79.88 87 VAL A C 1
ATOM 685 O O . VAL A 1 87 ? 0.921 -0.495 6.017 1.00 79.88 87 VAL A O 1
ATOM 688 N N . SER A 1 88 ? 2.017 -2.036 4.802 1.00 80.62 88 SER A N 1
ATOM 689 C CA . SER A 1 88 ? 0.915 -3.006 4.761 1.00 80.62 88 SER A CA 1
ATOM 690 C C . SER A 1 88 ? 0.510 -3.442 6.167 1.00 80.62 88 SER A C 1
ATOM 692 O O . SER A 1 88 ? -0.656 -3.337 6.531 1.00 80.62 88 SER A O 1
ATOM 694 N N . ALA A 1 89 ? 1.471 -3.833 7.008 1.00 83.94 89 ALA A N 1
ATOM 695 C CA . ALA A 1 89 ? 1.188 -4.240 8.381 1.00 83.94 89 ALA A CA 1
ATOM 696 C C . ALA A 1 89 ? 0.590 -3.096 9.221 1.00 83.94 89 ALA A C 1
ATOM 698 O O . ALA A 1 89 ? -0.279 -3.323 10.067 1.00 83.94 89 ALA A O 1
ATOM 699 N N . MET A 1 90 ? 1.039 -1.856 9.008 1.00 86.88 90 MET A N 1
ATOM 700 C CA . MET A 1 90 ? 0.451 -0.677 9.649 1.00 86.88 90 MET A CA 1
ATOM 701 C C . MET A 1 90 ? -0.984 -0.431 9.177 1.00 86.88 90 MET A C 1
ATOM 703 O O . MET A 1 90 ? -1.854 -0.145 10.003 1.00 86.88 90 MET A O 1
ATOM 707 N N . TYR A 1 91 ? -1.237 -0.574 7.878 1.00 87.62 91 TYR A N 1
ATOM 708 C CA . TYR A 1 91 ? -2.556 -0.416 7.281 1.00 87.62 91 TYR A CA 1
ATOM 709 C C . TYR A 1 91 ? -3.537 -1.485 7.778 1.00 87.62 91 TYR A C 1
ATOM 711 O O . TYR A 1 91 ? -4.627 -1.145 8.235 1.00 87.62 91 TYR A O 1
ATOM 719 N N . ASP A 1 92 ? -3.122 -2.750 7.831 1.00 87.38 92 ASP A N 1
ATOM 720 C CA . ASP A 1 92 ? -3.938 -3.851 8.355 1.00 87.38 92 ASP A CA 1
ATOM 721 C C . ASP A 1 92 ? -4.298 -3.633 9.828 1.00 87.38 92 ASP A C 1
ATOM 723 O O . ASP A 1 92 ? -5.447 -3.810 10.241 1.00 87.38 92 ASP A O 1
ATOM 727 N N . ARG A 1 93 ? -3.338 -3.165 10.638 1.00 86.94 93 ARG A N 1
ATOM 728 C CA . ARG A 1 93 ? -3.592 -2.786 12.038 1.00 86.94 93 ARG A CA 1
ATOM 729 C C . ARG A 1 93 ? -4.579 -1.630 12.147 1.00 86.94 93 ARG A C 1
ATOM 731 O O . ARG A 1 93 ? -5.394 -1.607 13.071 1.00 86.94 93 ARG A O 1
ATOM 738 N N . PHE A 1 94 ? -4.498 -0.658 11.244 1.00 88.25 94 PHE A N 1
ATOM 739 C CA . PHE A 1 94 ? -5.422 0.468 11.210 1.00 88.25 94 PHE A CA 1
ATOM 740 C C . PHE A 1 94 ? -6.841 0.016 10.839 1.00 88.25 94 PHE A C 1
ATOM 742 O O . PHE A 1 94 ? -7.787 0.337 11.561 1.00 88.25 94 PHE A O 1
ATOM 749 N N . LEU A 1 95 ? -6.987 -0.806 9.798 1.00 86.25 95 LEU A N 1
ATOM 750 C CA . LEU A 1 95 ? -8.270 -1.389 9.405 1.00 86.25 95 LEU A CA 1
ATOM 751 C C . LEU A 1 95 ? -8.870 -2.266 10.507 1.00 86.25 95 LEU A C 1
ATOM 753 O O . LEU A 1 95 ? -10.054 -2.137 10.816 1.00 86.25 95 LEU A O 1
ATOM 757 N N . ALA A 1 96 ? -8.061 -3.098 11.166 1.00 84.38 96 ALA A N 1
ATOM 758 C CA . ALA A 1 96 ? -8.514 -3.914 12.289 1.00 84.38 96 ALA A CA 1
ATOM 759 C C . ALA A 1 96 ? -9.046 -3.050 13.444 1.00 84.38 96 ALA A C 1
ATOM 761 O O . ALA A 1 96 ? -10.082 -3.365 14.033 1.00 84.38 96 ALA A O 1
ATOM 762 N N . LYS A 1 97 ? -8.387 -1.922 13.745 1.00 83.69 97 LYS A N 1
ATOM 763 C CA . LYS A 1 97 ? -8.875 -0.961 14.747 1.00 83.69 97 LYS A CA 1
ATOM 764 C C . LYS A 1 97 ? -10.204 -0.323 14.344 1.00 83.69 97 LYS A C 1
ATOM 766 O O . LYS A 1 97 ? -11.062 -0.144 15.207 1.00 83.69 97 LYS A O 1
ATOM 771 N N . LEU A 1 98 ? -10.387 0.024 13.070 1.00 81.75 98 LEU A N 1
ATOM 772 C CA . LEU A 1 98 ? -11.655 0.570 12.579 1.00 81.75 98 LEU A CA 1
ATOM 773 C C . LEU A 1 98 ? -12.783 -0.462 12.663 1.00 81.75 98 LEU A C 1
ATOM 775 O O . LEU A 1 98 ? -13.838 -0.157 13.215 1.00 81.75 98 LEU A O 1
ATOM 779 N N . ALA A 1 99 ? -12.529 -1.698 12.233 1.00 81.62 99 ALA A N 1
ATOM 780 C CA . ALA A 1 99 ? -13.494 -2.788 12.332 1.00 81.62 99 ALA A CA 1
ATOM 781 C C . ALA A 1 99 ? -13.902 -3.059 13.792 1.00 81.62 99 ALA A C 1
ATOM 783 O O . ALA A 1 99 ? -15.081 -3.220 14.097 1.00 81.62 99 ALA A O 1
ATOM 784 N N . GLN A 1 100 ? -12.946 -3.037 14.727 1.00 80.56 100 GLN A N 1
ATOM 785 C CA . GLN A 1 100 ? -13.246 -3.174 16.156 1.00 80.56 100 GLN A CA 1
ATOM 786 C C . GLN A 1 100 ? -14.111 -2.032 16.698 1.00 80.56 100 GLN A C 1
ATOM 788 O O . GLN A 1 100 ? -14.949 -2.266 17.569 1.00 80.56 100 GLN A O 1
ATOM 793 N N . ARG A 1 101 ? -13.918 -0.798 16.219 1.00 74.75 101 ARG A N 1
ATOM 794 C CA . ARG A 1 101 ? -14.764 0.336 16.617 1.00 74.75 101 ARG A CA 1
ATOM 795 C C . ARG A 1 101 ? -16.191 0.163 16.119 1.00 74.75 101 ARG A C 1
ATOM 797 O O . ARG A 1 101 ? -17.106 0.357 16.908 1.00 74.75 101 ARG A O 1
ATOM 804 N N . GLU A 1 102 ? -16.372 -0.246 14.867 1.00 80.12 102 GLU A N 1
ATOM 805 C CA . GLU A 1 102 ? -17.705 -0.489 14.309 1.00 80.12 102 GLU A CA 1
ATOM 806 C C . GLU A 1 102 ? -18.453 -1.571 15.099 1.00 80.12 102 GLU A C 1
ATOM 808 O O . GLU A 1 102 ? -19.603 -1.374 15.482 1.00 80.12 102 GLU A O 1
ATOM 813 N N . VAL A 1 103 ? -17.779 -2.677 15.433 1.00 78.38 103 VAL A N 1
ATOM 814 C CA . VAL A 1 103 ? -18.373 -3.748 16.250 1.00 78.38 103 VAL A CA 1
ATOM 815 C C . VAL A 1 103 ? -18.781 -3.237 17.633 1.00 78.38 103 VAL A C 1
ATOM 817 O O . VAL A 1 103 ? -19.875 -3.544 18.092 1.00 78.38 103 VAL A O 1
ATOM 820 N N . ARG A 1 104 ? -17.952 -2.419 18.297 1.00 73.38 104 ARG A N 1
ATOM 821 C CA . ARG A 1 104 ? -18.315 -1.835 19.602 1.00 73.38 104 ARG A CA 1
ATOM 822 C C . ARG A 1 104 ? -19.510 -0.891 19.517 1.00 73.38 104 ARG A C 1
ATOM 824 O O . ARG A 1 104 ? -20.289 -0.849 20.460 1.00 73.38 104 ARG A O 1
ATOM 831 N N . ILE A 1 105 ? -19.626 -0.123 18.434 1.00 77.88 105 ILE A N 1
ATOM 832 C CA . ILE A 1 105 ? -20.763 0.780 18.226 1.00 77.88 105 ILE A CA 1
ATOM 833 C C . ILE A 1 105 ? -22.043 -0.037 18.055 1.00 77.88 105 ILE A C 1
ATOM 835 O O . ILE A 1 105 ? -23.004 0.235 18.760 1.00 77.88 105 ILE A O 1
ATOM 839 N N . ARG A 1 106 ? -22.024 -1.088 17.226 1.00 72.69 106 ARG A N 1
ATOM 840 C CA . ARG A 1 106 ? -23.187 -1.973 17.049 1.00 72.69 106 ARG A CA 1
ATOM 841 C C . ARG A 1 106 ? -23.590 -2.681 18.340 1.00 72.69 106 ARG A C 1
ATOM 843 O O . ARG A 1 106 ? -24.763 -2.696 18.666 1.00 72.69 106 ARG A O 1
ATOM 850 N N . ILE A 1 107 ? -22.627 -3.198 19.111 1.00 77.62 107 ILE A N 1
ATOM 851 C CA . ILE A 1 107 ? -22.924 -3.823 20.413 1.00 77.62 107 ILE A CA 1
ATOM 852 C C . ILE A 1 107 ? -23.598 -2.820 21.357 1.00 77.62 107 ILE A C 1
ATOM 854 O O . ILE A 1 107 ? -24.535 -3.187 22.056 1.00 77.62 107 ILE A O 1
ATOM 858 N N . LYS A 1 108 ? -23.141 -1.561 21.383 1.00 76.12 108 LYS A N 1
ATOM 859 C CA . LYS A 1 108 ? -23.792 -0.516 22.185 1.00 76.12 108 LYS A CA 1
ATOM 860 C C . LYS A 1 108 ? -25.195 -0.191 21.684 1.00 76.12 108 LYS A C 1
ATOM 862 O O . LYS A 1 108 ? -26.092 -0.051 22.497 1.00 76.12 108 LYS A O 1
ATOM 867 N N . GLU A 1 109 ? -25.383 -0.099 20.373 1.00 79.19 109 GLU A N 1
ATOM 868 C CA . GLU A 1 109 ? -26.690 0.162 19.768 1.00 79.19 109 GLU A CA 1
ATOM 869 C C . GLU A 1 109 ? -27.689 -0.965 20.073 1.00 79.19 109 GLU A C 1
ATOM 871 O O . GLU A 1 109 ? -28.816 -0.689 20.476 1.00 79.19 109 GLU A O 1
ATOM 876 N N . ASP A 1 110 ? -27.255 -2.224 19.979 1.00 75.75 110 ASP A N 1
ATOM 877 C CA . ASP A 1 110 ? -28.067 -3.391 20.338 1.00 75.75 110 ASP A CA 1
ATOM 878 C C . ASP A 1 110 ? -28.420 -3.389 21.836 1.00 75.75 110 ASP A C 1
ATOM 880 O O . ASP A 1 110 ? -29.567 -3.653 22.197 1.00 75.75 110 ASP A O 1
ATOM 884 N N . GLN A 1 111 ? -27.469 -3.031 22.708 1.00 74.50 111 GLN A N 1
ATOM 885 C CA . GLN A 1 111 ? -27.707 -2.891 24.151 1.00 74.50 111 GLN A CA 1
ATOM 886 C C . GLN A 1 111 ? -28.684 -1.759 24.478 1.00 74.50 111 GLN A C 1
ATOM 888 O O . GLN A 1 111 ? -29.574 -1.939 25.308 1.00 74.50 111 GLN A O 1
ATOM 893 N N . ASP A 1 112 ? -28.541 -0.605 23.829 1.00 74.56 112 ASP A N 1
ATOM 894 C CA . ASP A 1 112 ? -29.439 0.530 24.025 1.00 74.56 112 ASP A CA 1
ATOM 895 C C . ASP A 1 112 ? -30.855 0.167 23.551 1.00 74.56 112 ASP A C 1
ATOM 897 O O . ASP A 1 112 ? -31.830 0.413 24.261 1.00 74.56 112 ASP A O 1
ATOM 901 N N . LEU A 1 113 ? -30.990 -0.490 22.393 1.00 75.81 113 LEU A N 1
ATOM 902 C CA . LEU A 1 113 ? -32.273 -0.983 21.880 1.00 75.81 113 LEU A CA 1
ATOM 903 C C . LEU A 1 113 ? -32.918 -2.011 22.814 1.00 75.81 113 LEU A C 1
ATOM 905 O O . LEU A 1 113 ? -34.129 -1.962 23.037 1.00 75.81 113 LEU A O 1
ATOM 909 N N . GLU A 1 114 ? -32.130 -2.930 23.371 1.00 76.00 114 GLU A N 1
ATOM 910 C CA . GLU A 1 114 ? -32.607 -3.907 24.347 1.00 76.00 114 GLU A CA 1
ATOM 911 C C . GLU A 1 114 ? -33.070 -3.226 25.641 1.00 76.00 114 GLU A C 1
ATOM 913 O O . GLU A 1 114 ? -34.163 -3.516 26.129 1.00 76.00 114 GLU A O 1
ATOM 918 N N . TYR A 1 115 ? -32.318 -2.238 26.133 1.00 69.06 115 TYR A N 1
ATOM 919 C CA . TYR A 1 115 ? -32.710 -1.419 27.278 1.00 69.06 115 TYR A CA 1
ATOM 920 C C . TYR A 1 115 ? -34.032 -0.679 27.029 1.00 69.06 115 TYR A C 1
ATOM 922 O O . TYR A 1 115 ? -34.941 -0.734 27.861 1.00 69.06 115 TYR A O 1
ATOM 930 N N . TYR A 1 116 ? -34.192 -0.043 25.863 1.00 65.19 116 TYR A N 1
ATOM 931 C CA . TYR A 1 116 ? -35.448 0.612 25.479 1.00 65.19 116 TYR A CA 1
ATOM 932 C C . TYR A 1 116 ? -36.607 -0.374 25.357 1.00 65.19 116 TYR A C 1
ATOM 934 O O . TYR A 1 116 ? -37.736 -0.045 25.726 1.00 65.19 116 TYR A O 1
ATOM 942 N N . ARG A 1 117 ? -36.352 -1.586 24.855 1.00 71.38 117 ARG A N 1
ATOM 943 C CA . ARG A 1 117 ? -37.369 -2.635 24.769 1.00 71.38 117 ARG A CA 1
ATOM 944 C C . ARG A 1 117 ? -37.847 -3.038 26.155 1.00 71.38 117 ARG A C 1
ATOM 946 O O . ARG A 1 117 ? -39.052 -3.037 26.369 1.00 71.38 117 ARG A O 1
ATOM 953 N N . ILE A 1 118 ? -36.921 -3.308 27.077 1.00 68.12 118 ILE A N 1
ATOM 954 C CA . ILE A 1 118 ? -37.230 -3.652 28.470 1.00 68.12 118 ILE A CA 1
ATOM 955 C C . ILE A 1 118 ? -38.031 -2.519 29.115 1.00 68.12 118 ILE A C 1
ATOM 957 O O . ILE A 1 118 ? -39.110 -2.761 29.654 1.00 68.12 118 ILE A O 1
ATOM 961 N N . TYR A 1 119 ? -37.563 -1.276 28.983 1.00 62.91 119 TYR A N 1
ATOM 962 C CA . TYR A 1 119 ? -38.232 -0.103 29.543 1.00 62.91 119 TYR A CA 1
ATOM 963 C C . TYR A 1 119 ? -39.661 0.078 29.011 1.00 62.91 119 TYR A C 1
ATOM 965 O O . TYR A 1 119 ? -40.563 0.385 29.782 1.00 62.91 119 TYR A O 1
ATOM 973 N N . ASN A 1 120 ? -39.886 -0.174 27.717 1.00 63.16 120 ASN A N 1
ATOM 974 C CA . ASN A 1 120 ? -41.212 -0.094 27.098 1.00 63.16 120 ASN A CA 1
ATOM 975 C C . ASN A 1 120 ? -42.104 -1.320 27.367 1.00 63.16 120 ASN A C 1
ATOM 977 O O . ASN A 1 120 ? -43.318 -1.226 27.203 1.00 63.16 120 ASN A O 1
ATOM 981 N N . THR A 1 121 ? -41.538 -2.472 27.745 1.00 62.84 121 THR A N 1
ATOM 982 C CA . THR A 1 121 ? -42.313 -3.660 28.151 1.00 62.84 121 THR A CA 1
ATOM 983 C C . THR A 1 121 ? -42.721 -3.646 29.616 1.00 62.84 121 THR A C 1
ATOM 985 O O . THR A 1 121 ? -43.697 -4.302 29.975 1.00 62.84 121 THR A O 1
ATOM 988 N N . VAL A 1 122 ? -42.005 -2.908 30.465 1.00 59.44 122 VAL A N 1
ATOM 989 C CA . VAL A 1 122 ? -42.442 -2.676 31.839 1.00 59.44 122 VAL A CA 1
ATOM 990 C C . VAL A 1 122 ? -43.633 -1.712 31.778 1.00 59.44 122 VAL A C 1
ATOM 992 O O . VAL A 1 122 ? -43.479 -0.603 31.264 1.00 59.44 122 VAL A O 1
ATOM 995 N N . PRO A 1 123 ? -44.830 -2.099 32.261 1.00 64.62 123 PRO A N 1
ATOM 996 C CA . PRO A 1 123 ? -45.996 -1.225 32.217 1.00 64.62 123 PRO A CA 1
ATOM 997 C C . PRO A 1 123 ? -45.662 0.104 32.894 1.00 64.62 123 PRO A C 1
ATOM 999 O O . PRO A 1 123 ? -45.112 0.102 33.994 1.00 64.62 123 PRO A O 1
ATOM 1002 N N . GLY A 1 124 ? -46.000 1.243 32.281 1.00 61.72 124 GLY A N 1
ATOM 1003 C CA . GLY A 1 124 ? -45.766 2.562 32.895 1.00 61.72 124 GLY A CA 1
ATOM 1004 C C . GLY A 1 124 ? -46.352 2.666 34.312 1.00 61.72 124 GLY A C 1
ATOM 1005 O O . GLY A 1 124 ? -45.772 3.308 35.188 1.00 61.72 124 GLY A O 1
ATOM 1006 N N . GLU A 1 125 ? -47.425 1.916 34.565 1.00 63.00 125 GLU A N 1
ATOM 1007 C CA . GLU A 1 125 ? -48.064 1.741 35.870 1.00 63.00 125 GLU A CA 1
ATOM 1008 C C . GLU A 1 125 ? -47.121 1.167 36.946 1.00 63.00 125 GLU A C 1
ATOM 1010 O O . GLU A 1 125 ? -47.223 1.541 38.113 1.00 63.00 125 GLU A O 1
ATOM 1015 N N . PHE A 1 126 ? -46.156 0.315 36.580 1.00 65.88 126 PHE A N 1
ATOM 1016 C CA . PHE A 1 126 ? -45.157 -0.234 37.504 1.00 65.88 126 PHE A CA 1
ATOM 1017 C C . PHE A 1 126 ? -44.172 0.841 37.975 1.00 65.88 126 PHE A C 1
ATOM 1019 O O . PHE A 1 126 ? -43.903 0.957 39.172 1.00 65.88 126 PHE A O 1
ATOM 1026 N N . PHE A 1 127 ? -43.666 1.673 37.058 1.00 62.31 127 PHE A N 1
ATOM 1027 C CA . PHE A 1 127 ? -42.771 2.775 37.419 1.00 62.31 127 PHE A CA 1
ATOM 1028 C C . PHE A 1 127 ? -43.501 3.880 38.190 1.00 62.31 127 PHE A C 1
ATOM 1030 O O . PHE A 1 127 ? -42.929 4.454 39.119 1.00 62.31 127 PHE A O 1
ATOM 1037 N N . GLU A 1 128 ? -44.769 4.152 37.871 1.00 69.44 128 GLU A N 1
ATOM 1038 C CA . GLU A 1 128 ? -45.603 5.051 38.673 1.00 69.44 128 GLU A CA 1
ATOM 1039 C C . GLU A 1 128 ? -45.864 4.501 40.078 1.00 69.44 128 GLU A C 1
ATOM 1041 O O . GLU A 1 128 ? -45.744 5.250 41.054 1.00 69.44 128 GLU A O 1
ATOM 1046 N N . ALA A 1 129 ? -46.141 3.200 40.212 1.00 66.56 129 ALA A N 1
ATOM 1047 C CA . ALA A 1 129 ? -46.298 2.546 41.507 1.00 66.56 129 ALA A CA 1
ATOM 1048 C C . ALA A 1 129 ? -45.008 2.637 42.337 1.00 66.56 129 ALA A C 1
ATOM 1050 O O . ALA A 1 129 ? -45.052 3.076 43.487 1.00 66.56 129 ALA A O 1
ATOM 1051 N N . LEU A 1 130 ? -43.847 2.331 41.747 1.00 67.94 130 LEU A N 1
ATOM 1052 C CA . LEU A 1 130 ? -42.536 2.476 42.394 1.00 67.94 130 LEU A CA 1
ATOM 1053 C C . LEU A 1 130 ? -42.257 3.918 42.828 1.00 67.94 130 LEU A C 1
ATOM 1055 O O . LEU A 1 130 ? -41.811 4.154 43.951 1.00 67.94 130 LEU A O 1
ATOM 1059 N N . ARG A 1 131 ? -42.559 4.901 41.975 1.00 70.25 131 ARG A N 1
ATOM 1060 C CA . ARG A 1 131 ? -42.347 6.322 42.279 1.00 70.25 131 ARG A CA 1
ATOM 1061 C C . ARG A 1 131 ? -43.253 6.805 43.409 1.00 70.25 131 ARG A C 1
ATOM 1063 O O . ARG A 1 131 ? -42.798 7.529 44.296 1.00 70.25 131 ARG A O 1
ATOM 1070 N N . LYS A 1 132 ? -44.519 6.383 43.409 1.00 73.06 132 LYS A N 1
ATOM 1071 C CA . LYS A 1 132 ? -45.471 6.658 44.493 1.00 73.06 132 LYS A CA 1
ATOM 1072 C C . LYS A 1 132 ? -45.013 6.005 45.799 1.00 73.06 132 LYS A C 1
ATOM 1074 O O . LYS A 1 132 ? -45.065 6.640 46.849 1.00 73.06 132 LYS A O 1
ATOM 1079 N N . HIS A 1 133 ? -44.488 4.783 45.733 1.00 65.56 133 HIS A N 1
ATOM 1080 C CA . HIS A 1 133 ? -43.946 4.080 46.893 1.00 65.56 133 HIS A CA 1
ATOM 1081 C C . HIS A 1 133 ? -42.693 4.742 47.471 1.00 65.56 133 HIS A C 1
ATOM 1083 O O . HIS A 1 133 ? -42.627 4.937 48.683 1.00 65.56 133 HIS A O 1
ATOM 1089 N N . ALA A 1 134 ? -41.743 5.159 46.632 1.00 66.50 134 ALA A N 1
ATOM 1090 C CA . ALA A 1 134 ? -40.548 5.875 47.076 1.00 66.50 134 ALA A CA 1
ATOM 1091 C C . ALA A 1 134 ? -40.899 7.196 47.781 1.00 66.50 134 ALA A C 1
ATOM 1093 O O . ALA A 1 134 ? -40.309 7.535 48.807 1.00 66.50 134 ALA A O 1
ATOM 1094 N N . LYS A 1 135 ? -41.907 7.915 47.271 1.00 71.75 135 LYS A N 1
ATOM 1095 C CA . LYS A 1 135 ? -42.408 9.143 47.896 1.00 71.75 135 LYS A CA 1
ATOM 1096 C C . LYS A 1 135 ? -43.032 8.873 49.270 1.00 71.75 135 LYS A C 1
ATOM 1098 O O . LYS A 1 135 ? -42.684 9.550 50.233 1.00 71.75 135 LYS A O 1
ATOM 1103 N N . ASN A 1 136 ? -43.876 7.846 49.380 1.00 72.38 136 ASN A N 1
ATOM 1104 C CA . ASN A 1 136 ? -44.492 7.460 50.653 1.00 72.38 136 ASN A CA 1
ATOM 1105 C C . ASN A 1 136 ? -43.443 7.031 51.697 1.00 72.38 136 ASN A C 1
ATOM 1107 O O . ASN A 1 136 ? -43.577 7.358 52.873 1.00 72.38 136 ASN A O 1
ATOM 1111 N N . LEU A 1 137 ? -42.384 6.327 51.280 1.00 65.50 137 LEU A N 1
ATOM 1112 C CA . LEU A 1 137 ? -41.259 5.953 52.148 1.00 65.50 137 LEU A CA 1
ATOM 1113 C C . LEU A 1 137 ? -40.478 7.175 52.647 1.00 65.50 137 LEU A C 1
ATOM 1115 O O . LEU A 1 137 ? -40.136 7.241 53.827 1.00 65.50 137 LEU A O 1
ATOM 1119 N N . ALA A 1 138 ? -40.224 8.154 51.777 1.00 66.44 138 ALA A N 1
ATOM 1120 C CA . ALA A 1 138 ? -39.553 9.393 52.161 1.00 66.44 138 ALA A CA 1
ATOM 1121 C C . ALA A 1 138 ? -40.384 10.207 53.173 1.00 66.44 138 ALA A C 1
ATOM 1123 O O . ALA A 1 138 ? -39.839 10.708 54.157 1.00 66.44 138 ALA A O 1
ATOM 1124 N N . GLU A 1 139 ? -41.704 10.287 52.977 1.00 72.38 139 GLU A N 1
ATOM 1125 C CA . GLU A 1 139 ? -42.627 10.942 53.915 1.00 72.38 139 GLU A CA 1
ATOM 1126 C C . GLU A 1 139 ? -42.695 10.201 55.262 1.00 72.38 139 GLU A C 1
ATOM 1128 O O . GLU A 1 139 ? -42.620 10.830 56.319 1.00 72.38 139 GLU A O 1
ATOM 1133 N N . MET A 1 140 ? -42.739 8.863 55.248 1.00 66.50 140 MET A N 1
ATOM 1134 C CA . MET A 1 140 ? -42.683 8.051 56.470 1.00 66.50 140 MET A CA 1
ATOM 1135 C C . MET A 1 140 ? -41.362 8.224 57.230 1.00 66.50 140 MET A C 1
ATOM 1137 O O . MET A 1 140 ? -41.381 8.379 58.450 1.00 66.50 140 MET A O 1
ATOM 1141 N N . GLY A 1 141 ? -40.223 8.262 56.532 1.00 64.81 141 GLY A N 1
ATOM 1142 C CA . GLY A 1 141 ? -38.920 8.537 57.143 1.00 64.81 141 GLY A CA 1
ATOM 1143 C C . GLY A 1 141 ? -38.845 9.931 57.776 1.00 64.81 141 GLY A C 1
ATOM 1144 O O . GLY A 1 141 ? -38.309 10.084 58.875 1.00 64.81 141 GLY A O 1
ATOM 1145 N N . GLY A 1 142 ? -39.445 10.937 57.130 1.00 69.56 142 GLY A N 1
ATOM 1146 C CA . GLY A 1 142 ? -39.583 12.288 57.679 1.00 69.56 142 GLY A CA 1
ATOM 1147 C C . GLY A 1 142 ? -40.424 12.324 58.958 1.00 69.56 142 GLY A C 1
ATOM 1148 O O . GLY A 1 142 ? -39.998 12.900 59.960 1.00 69.56 142 GLY A O 1
ATOM 1149 N N . ASN A 1 143 ? -41.572 11.643 58.960 1.00 67.38 143 ASN A N 1
ATOM 1150 C CA . ASN A 1 143 ? -42.462 11.557 60.121 1.00 67.38 143 ASN A CA 1
ATOM 1151 C C . ASN A 1 143 ? -41.823 10.794 61.290 1.00 67.38 143 ASN A C 1
ATOM 1153 O O . ASN A 1 143 ? -41.937 11.221 62.437 1.00 67.38 143 ASN A O 1
ATOM 1157 N N . LEU A 1 144 ? -41.088 9.713 61.013 1.00 61.47 144 LEU A N 1
ATOM 1158 C CA . LEU A 1 144 ? -40.350 8.963 62.031 1.00 61.47 144 LEU A CA 1
ATOM 1159 C C . LEU A 1 144 ? -39.209 9.799 62.630 1.00 61.47 144 LEU A C 1
ATOM 1161 O O . LEU A 1 144 ? -39.010 9.800 63.843 1.00 61.47 144 LEU A O 1
ATOM 1165 N N . SER A 1 145 ? -38.490 10.559 61.798 1.00 64.06 145 SER A N 1
ATOM 1166 C CA . SER A 1 145 ? -37.452 11.487 62.261 1.00 64.06 145 SER A CA 1
ATOM 1167 C C . SER A 1 145 ? -38.022 12.612 63.134 1.00 64.06 145 SER A C 1
ATOM 1169 O O . SER A 1 145 ? -37.363 13.043 64.080 1.00 64.06 145 SER A O 1
ATOM 1171 N N . ALA A 1 146 ? -39.240 13.079 62.844 1.00 65.81 146 ALA A N 1
ATOM 1172 C CA . ALA A 1 146 ? -39.940 14.068 63.659 1.00 65.81 146 ALA A CA 1
ATOM 1173 C C . ALA A 1 146 ? -40.429 13.481 64.995 1.00 65.81 146 ALA A C 1
ATOM 1175 O O . ALA A 1 146 ? -40.240 14.114 66.032 1.00 65.81 146 ALA A O 1
ATOM 1176 N N . ALA A 1 147 ? -40.982 12.264 64.986 1.00 60.59 147 ALA A N 1
ATOM 1177 C CA . ALA A 1 147 ? -41.428 11.562 66.192 1.00 60.59 147 ALA A CA 1
ATOM 1178 C C . ALA A 1 147 ? -40.261 11.250 67.147 1.00 60.59 147 ALA A C 1
ATOM 1180 O O . ALA A 1 147 ? -40.350 11.502 68.342 1.00 60.59 147 ALA A O 1
ATOM 1181 N N . LEU A 1 148 ? -39.108 10.823 66.617 1.00 57.66 148 LEU A N 1
ATOM 1182 C CA . LEU A 1 148 ? -37.896 10.564 67.409 1.00 57.66 148 LEU A CA 1
ATOM 1183 C C . LEU A 1 148 ? -37.299 11.813 68.083 1.00 57.66 148 LEU A C 1
ATOM 1185 O O . LEU A 1 148 ? -36.427 11.685 68.939 1.00 57.66 148 LEU A O 1
ATOM 1189 N N . LYS A 1 149 ? -37.737 13.018 67.700 1.00 66.06 149 LYS A N 1
ATOM 1190 C CA . LYS A 1 149 ? -37.320 14.285 68.319 1.00 66.06 149 LYS A CA 1
ATOM 1191 C C . LYS A 1 149 ? -38.276 14.756 69.423 1.00 66.06 149 LYS A C 1
ATOM 1193 O O . LYS A 1 149 ? -37.996 15.786 70.035 1.00 66.06 149 LYS A O 1
ATOM 1198 N N . MET A 1 150 ? -39.382 14.051 69.682 1.00 56.59 150 MET A N 1
ATOM 1199 C CA . MET A 1 150 ? -40.332 14.407 70.742 1.00 56.59 150 MET A CA 1
ATOM 1200 C C . MET A 1 150 ? -39.936 13.775 72.096 1.00 56.59 150 MET A C 1
ATOM 1202 O O . MET A 1 150 ? -39.460 12.643 72.127 1.00 56.59 150 MET A O 1
ATOM 1206 N N . PRO A 1 151 ? -40.090 14.493 73.228 1.00 53.69 151 PRO A N 1
ATOM 1207 C CA . PRO A 1 151 ? -39.476 14.116 74.507 1.00 53.69 151 PRO A CA 1
ATOM 1208 C C . PRO A 1 151 ? -40.237 13.081 75.365 1.00 53.69 151 PRO A C 1
ATOM 1210 O O . PRO A 1 151 ? -39.733 12.737 76.432 1.00 53.69 151 PRO A O 1
ATOM 1213 N N . ASP A 1 152 ? -41.401 12.563 74.951 1.00 59.44 152 ASP A N 1
ATOM 1214 C CA . ASP A 1 152 ? -42.194 11.615 75.760 1.00 59.44 152 ASP A CA 1
ATOM 1215 C C . ASP A 1 152 ? -42.582 10.349 74.972 1.00 59.44 152 ASP A C 1
ATOM 1217 O O . ASP A 1 152 ? -43.583 10.294 74.263 1.00 59.44 152 ASP A O 1
ATOM 1221 N N . LEU A 1 153 ? -41.755 9.310 75.115 1.00 55.66 153 LEU A N 1
ATOM 1222 C CA . LEU A 1 153 ? -41.807 8.051 74.356 1.00 55.66 153 LEU A CA 1
ATOM 1223 C C . LEU A 1 153 ? -42.864 7.043 74.857 1.00 55.66 153 LEU A C 1
ATOM 1225 O O . LEU A 1 153 ? -42.923 5.911 74.368 1.00 55.66 153 LEU A O 1
ATOM 1229 N N . SER A 1 154 ? -43.687 7.403 75.845 1.00 51.62 154 SER A N 1
ATOM 1230 C CA . SER A 1 154 ? -44.613 6.460 76.492 1.00 51.62 154 SER A CA 1
ATOM 1231 C C . SER A 1 154 ? -45.892 6.191 75.680 1.00 51.62 154 SER A C 1
ATOM 1233 O O . SER A 1 154 ? -46.376 5.058 75.662 1.00 51.62 154 SER A O 1
ATOM 1235 N N . ASN A 1 155 ? -46.385 7.181 74.924 1.00 54.34 155 ASN A N 1
ATOM 1236 C CA . ASN A 1 155 ? -47.521 7.039 73.996 1.00 54.34 155 ASN A CA 1
ATOM 1237 C C . ASN A 1 155 ? -47.093 6.583 72.577 1.00 54.34 155 ASN A C 1
ATOM 1239 O O . ASN A 1 155 ? -47.920 6.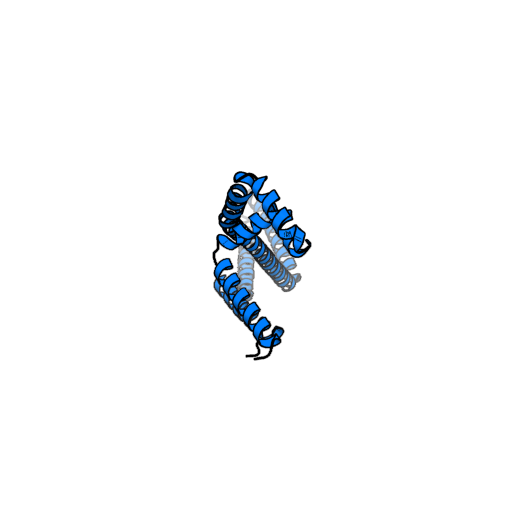140 71.777 1.00 54.34 155 ASN A O 1
ATOM 1243 N N . ASP A 1 156 ? -45.789 6.624 72.281 1.00 55.06 156 ASP A N 1
ATOM 1244 C CA . ASP A 1 156 ? -45.209 6.410 70.944 1.00 55.06 156 ASP A CA 1
ATOM 1245 C C . ASP A 1 156 ? -44.931 4.948 70.587 1.00 55.06 156 ASP A C 1
ATOM 1247 O O . ASP A 1 156 ? -44.644 4.622 69.432 1.00 55.06 156 ASP A O 1
ATOM 1251 N N . ARG A 1 157 ? -45.072 4.024 71.541 1.00 55.56 157 ARG A N 1
ATOM 1252 C CA . ARG A 1 157 ? -44.869 2.589 71.285 1.00 55.56 157 ARG A CA 1
ATOM 1253 C C . ARG A 1 157 ? -45.827 2.055 70.216 1.00 55.56 157 ARG A C 1
ATOM 1255 O O . ARG A 1 157 ? -45.441 1.207 69.414 1.00 55.56 157 ARG A O 1
ATOM 1262 N N . ASN A 1 158 ? -47.042 2.600 70.167 1.00 61.28 158 ASN A N 1
ATOM 1263 C CA . ASN A 1 158 ? -48.050 2.258 69.164 1.00 61.28 158 ASN A CA 1
ATOM 1264 C C . ASN A 1 158 ? -47.737 2.879 67.794 1.00 61.28 158 ASN A C 1
ATOM 1266 O O . ASN A 1 158 ? -47.951 2.233 66.769 1.00 61.28 158 ASN A O 1
ATOM 1270 N N . VAL A 1 159 ? -47.177 4.094 67.768 1.00 60.12 159 VAL A N 1
ATOM 1271 C CA . VAL A 1 159 ? -46.751 4.770 66.531 1.00 60.12 159 VAL A CA 1
ATOM 1272 C C . VAL A 1 159 ? -45.557 4.035 65.922 1.00 60.12 159 VAL A C 1
ATOM 1274 O O . VAL A 1 159 ? -45.583 3.685 64.744 1.00 60.12 159 VAL A O 1
ATOM 1277 N N . PHE A 1 160 ? -44.556 3.690 66.734 1.00 62.75 160 PHE A N 1
ATOM 1278 C CA . PHE A 1 160 ? -43.402 2.909 66.295 1.00 62.75 160 PHE A CA 1
ATOM 1279 C C . PHE A 1 160 ? -43.803 1.506 65.819 1.00 62.75 160 PHE A C 1
ATOM 1281 O O . PHE A 1 160 ? -43.385 1.080 64.745 1.00 62.75 160 PHE A O 1
ATOM 1288 N N . ALA A 1 161 ? -44.674 0.807 66.557 1.00 63.78 161 ALA A N 1
ATOM 1289 C CA . ALA A 1 161 ? -45.187 -0.500 66.144 1.00 63.78 161 ALA A CA 1
ATOM 1290 C C . ALA A 1 161 ? -45.974 -0.429 64.824 1.00 63.78 161 ALA A C 1
ATOM 1292 O O . ALA A 1 161 ? -45.836 -1.316 63.983 1.00 63.78 161 ALA A O 1
ATOM 1293 N N . SER A 1 162 ? -46.749 0.639 64.606 1.00 67.81 162 SER A N 1
ATOM 1294 C CA . SER A 1 162 ? -47.454 0.873 63.342 1.00 67.81 162 SER A CA 1
ATOM 1295 C C . SER A 1 162 ? -46.484 1.097 62.181 1.00 67.81 162 SER A C 1
ATOM 1297 O O . SER A 1 162 ? -46.673 0.518 61.114 1.00 67.81 162 SER A O 1
ATOM 1299 N N . VAL A 1 163 ? -45.426 1.890 62.380 1.00 63.00 163 VAL A N 1
ATOM 1300 C CA . VAL A 1 163 ? -44.419 2.155 61.337 1.00 63.00 163 VAL A CA 1
ATOM 1301 C C . VAL A 1 163 ? -43.611 0.898 61.014 1.00 63.00 163 VAL A C 1
ATOM 1303 O O . VAL A 1 163 ? -43.413 0.578 59.842 1.00 63.00 163 VAL A O 1
ATOM 1306 N N . VAL A 1 164 ? -43.193 0.135 62.027 1.00 64.88 164 VAL A N 1
ATOM 1307 C CA . VAL A 1 164 ? -42.485 -1.139 61.826 1.00 64.88 164 VAL A CA 1
ATOM 1308 C C . VAL A 1 164 ? -43.373 -2.131 61.083 1.00 64.88 164 VAL A C 1
ATOM 1310 O O . VAL A 1 164 ? -42.921 -2.725 60.109 1.00 64.88 164 VAL A O 1
ATOM 1313 N N . LYS A 1 165 ? -44.649 -2.258 61.464 1.00 70.00 165 LYS A N 1
ATOM 1314 C CA . LYS A 1 165 ? -45.596 -3.140 60.773 1.00 70.00 165 LYS A CA 1
ATOM 1315 C C . LYS A 1 165 ? -45.803 -2.730 59.313 1.00 70.00 165 LYS A C 1
ATOM 1317 O O . LYS A 1 165 ? -45.707 -3.576 58.434 1.00 70.00 165 LYS A O 1
ATOM 1322 N N . GLN A 1 166 ? -45.994 -1.438 59.039 1.00 66.75 166 GLN A N 1
ATOM 1323 C CA . GLN A 1 166 ? -46.117 -0.937 57.665 1.00 66.75 166 GLN A CA 1
ATOM 1324 C C . GLN A 1 166 ? -44.847 -1.171 56.839 1.00 66.75 166 GLN A C 1
ATOM 1326 O O . GLN A 1 166 ? -44.942 -1.456 55.650 1.00 66.75 166 GLN A O 1
ATOM 1331 N N . THR A 1 167 ? -43.668 -1.092 57.459 1.00 59.50 167 THR A N 1
ATOM 1332 C CA . THR A 1 167 ? -42.387 -1.358 56.787 1.00 59.50 167 THR A CA 1
ATOM 1333 C C . THR A 1 167 ? -42.206 -2.851 56.498 1.00 59.50 167 THR A C 1
ATOM 1335 O O . THR A 1 167 ? -41.767 -3.209 55.409 1.00 59.50 167 THR A O 1
ATOM 1338 N N . VAL A 1 168 ? -42.586 -3.733 57.429 1.00 64.81 168 VAL A N 1
ATOM 1339 C CA . VAL A 1 168 ? -42.524 -5.195 57.253 1.00 64.81 168 VAL A CA 1
ATOM 1340 C C . VAL A 1 168 ? -43.507 -5.667 56.179 1.00 64.81 168 VAL A C 1
ATOM 1342 O O . VAL A 1 168 ? -43.086 -6.351 55.249 1.00 64.81 168 VAL A O 1
ATOM 1345 N N . ASP A 1 169 ? -44.766 -5.218 56.226 1.00 68.50 169 ASP A N 1
ATOM 1346 C CA . ASP A 1 169 ? -45.778 -5.534 55.203 1.00 68.50 169 ASP A CA 1
ATOM 1347 C C . ASP A 1 169 ? -45.333 -5.057 53.804 1.00 68.50 169 ASP A C 1
ATOM 1349 O O . ASP A 1 169 ? -45.672 -5.652 52.778 1.00 68.50 169 ASP A O 1
ATOM 1353 N N . LEU A 1 170 ? -44.555 -3.970 53.743 1.00 59.59 170 LEU A N 1
ATOM 1354 C CA . LEU A 1 170 ? -43.989 -3.445 52.503 1.00 59.59 170 LEU A CA 1
ATOM 1355 C C . LEU A 1 170 ? -42.835 -4.312 51.982 1.00 59.59 170 LEU A C 1
ATOM 1357 O O . LEU A 1 170 ? -42.789 -4.598 50.788 1.00 59.59 170 LEU A O 1
ATOM 1361 N N . VAL A 1 171 ? -41.925 -4.749 52.858 1.00 57.72 171 VAL A N 1
ATOM 1362 C CA . VAL A 1 171 ? -40.823 -5.658 52.497 1.00 57.72 171 VAL A CA 1
ATOM 1363 C C . VAL A 1 171 ? -41.370 -6.992 51.989 1.00 57.72 171 VAL A C 1
ATOM 1365 O O . VAL A 1 171 ? -40.849 -7.530 51.016 1.00 57.72 171 VAL A O 1
ATOM 1368 N N . GLU A 1 172 ? -42.452 -7.498 52.582 1.00 63.47 172 GLU A N 1
ATOM 1369 C CA . GLU A 1 172 ? -43.112 -8.718 52.110 1.00 63.47 172 GLU A CA 1
ATOM 1370 C C . GLU A 1 172 ? -43.759 -8.535 50.733 1.00 63.47 172 GLU A C 1
ATOM 1372 O O . GLU A 1 172 ? -43.553 -9.371 49.856 1.00 63.47 172 GLU A O 1
ATOM 1377 N N . LYS A 1 173 ? -44.437 -7.407 50.480 1.00 63.44 173 LYS A N 1
ATOM 1378 C CA . LYS A 1 173 ? -44.988 -7.109 49.145 1.00 63.44 173 LYS A CA 1
ATOM 1379 C C . LYS A 1 173 ? -43.910 -6.947 48.076 1.00 63.44 173 LYS A C 1
ATOM 1381 O O . LYS A 1 173 ? -44.093 -7.436 46.966 1.00 63.44 173 LYS A O 1
ATOM 1386 N N . VAL A 1 174 ? -42.787 -6.299 48.394 1.00 57.34 174 VAL A N 1
ATOM 1387 C CA . VAL A 1 174 ? -41.644 -6.182 47.470 1.00 57.34 174 VAL A CA 1
ATOM 1388 C C . VAL A 1 174 ? -41.023 -7.554 47.207 1.00 57.34 174 VAL A C 1
ATOM 1390 O O . VAL A 1 174 ? -40.745 -7.880 46.060 1.00 57.34 174 VAL A O 1
ATOM 1393 N N . ARG A 1 175 ? -40.882 -8.393 48.238 1.00 56.94 175 ARG A N 1
ATOM 1394 C CA . ARG A 1 175 ? -40.401 -9.775 48.109 1.00 56.94 175 ARG A CA 1
ATOM 1395 C C . ARG A 1 175 ? -41.333 -10.646 47.259 1.00 56.94 175 ARG A C 1
ATOM 1397 O O . ARG A 1 175 ? -40.853 -11.493 46.515 1.00 56.94 175 ARG A O 1
ATOM 1404 N N . ASP A 1 176 ? -42.646 -10.468 47.361 1.00 61.53 176 ASP A N 1
ATOM 1405 C CA . ASP A 1 176 ? -43.611 -11.189 46.523 1.00 61.53 176 ASP A CA 1
ATOM 1406 C C . ASP A 1 176 ? -43.646 -10.657 45.081 1.00 61.53 176 ASP A C 1
ATOM 1408 O O . ASP A 1 176 ? -43.880 -11.425 44.150 1.00 61.53 176 ASP A O 1
ATOM 1412 N N . MET A 1 177 ? -43.329 -9.377 44.868 1.00 52.19 177 MET A N 1
ATOM 1413 C CA . MET A 1 177 ? -43.070 -8.834 43.530 1.00 52.19 177 MET A CA 1
ATOM 1414 C C . MET A 1 177 ? -41.747 -9.346 42.939 1.00 52.19 177 MET A C 1
ATOM 1416 O O . MET A 1 177 ? -41.688 -9.597 41.741 1.00 52.19 177 MET A O 1
ATOM 1420 N N . ASP A 1 178 ? -40.728 -9.592 43.765 1.00 46.06 178 ASP A N 1
ATOM 1421 C CA . ASP A 1 178 ? -39.480 -10.263 43.367 1.00 46.06 178 ASP A CA 1
ATOM 1422 C C . ASP A 1 178 ? -39.728 -11.710 42.896 1.00 46.06 178 ASP A C 1
ATOM 1424 O O . ASP A 1 178 ? -39.019 -12.216 42.034 1.00 46.06 178 ASP A O 1
ATOM 1428 N N . LYS A 1 179 ? -40.788 -12.371 43.389 1.00 53.19 179 LYS A N 1
ATOM 1429 C CA . LYS A 1 179 ? -41.233 -13.684 42.878 1.00 53.19 179 LYS A CA 1
ATOM 1430 C C . LYS A 1 179 ? -41.956 -13.593 41.530 1.00 53.19 179 LYS A C 1
ATOM 1432 O O . LYS A 1 179 ? -41.924 -14.549 40.765 1.00 53.19 179 LYS A O 1
ATOM 1437 N N . LEU A 1 180 ? -42.591 -12.461 41.210 1.00 46.34 180 LEU A N 1
ATOM 1438 C CA . LEU A 1 180 ? -43.083 -12.180 39.847 1.00 46.34 180 LEU A CA 1
ATOM 1439 C C . LEU A 1 180 ? -41.933 -11.839 38.885 1.00 46.34 180 LEU A C 1
ATOM 1441 O O . LEU A 1 180 ? -42.113 -11.890 37.670 1.00 46.34 180 LEU A O 1
ATOM 1445 N N . LEU A 1 181 ? -40.764 -11.515 39.443 1.00 44.72 181 LEU A N 1
ATOM 1446 C CA . LEU A 1 181 ? -39.475 -11.387 38.771 1.00 44.72 181 LEU A CA 1
ATOM 1447 C C . LEU A 1 181 ? -38.630 -12.667 38.906 1.00 44.72 181 LEU A C 1
ATOM 1449 O O . LEU A 1 181 ? -37.408 -12.590 38.751 1.00 44.72 181 LEU A O 1
ATOM 1453 N N . GLU A 1 182 ? -39.244 -13.838 39.171 1.00 41.47 182 GLU A N 1
ATOM 1454 C CA . GLU A 1 182 ? -38.546 -15.116 38.983 1.00 41.47 182 GLU A CA 1
ATOM 1455 C C . GLU A 1 182 ? -37.827 -15.081 37.630 1.00 41.47 182 GLU A C 1
ATOM 1457 O O . GLU A 1 182 ? -38.389 -14.587 36.644 1.00 41.47 182 GLU A O 1
ATOM 1462 N N . PRO A 1 183 ? -36.551 -15.4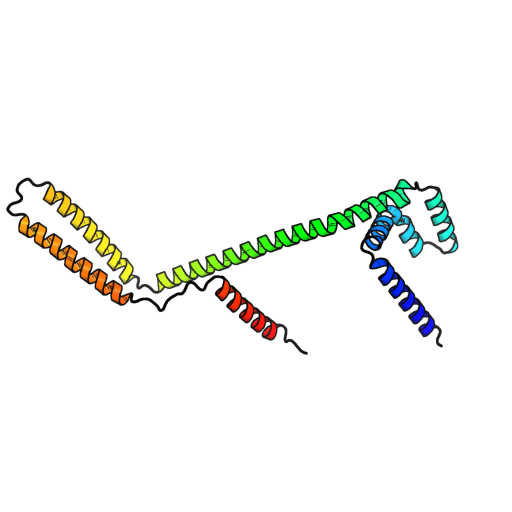96 37.607 1.00 40.41 183 PRO A N 1
ATOM 1463 C CA . PRO A 1 183 ? -35.612 -15.059 36.598 1.00 40.41 183 PRO A CA 1
ATOM 1464 C C . PRO A 1 183 ? -36.176 -15.394 35.227 1.00 40.41 183 PRO A C 1
ATOM 1466 O O . PRO A 1 183 ? -36.452 -16.558 34.923 1.00 40.41 183 PRO A O 1
ATOM 1469 N N . PHE A 1 184 ? -36.308 -14.371 34.377 1.00 43.16 184 PHE A N 1
ATOM 1470 C CA . PHE A 1 184 ? -36.275 -14.608 32.941 1.00 43.16 184 PHE A CA 1
ATOM 1471 C C . PHE A 1 184 ? -35.139 -15.610 32.698 1.00 43.16 184 PHE A C 1
ATOM 1473 O O . PHE A 1 184 ? -34.048 -15.388 33.235 1.00 43.16 184 PHE A O 1
ATOM 1480 N N . PRO A 1 185 ? -35.416 -16.735 32.008 1.00 40.25 185 PRO A N 1
ATOM 1481 C CA . PRO A 1 185 ? -34.498 -17.864 31.922 1.00 40.25 185 PRO A CA 1
ATOM 1482 C C . PRO A 1 185 ? -33.127 -17.324 31.578 1.00 40.25 185 PRO A C 1
ATOM 1484 O O . PRO A 1 185 ? -33.053 -16.579 30.601 1.00 40.25 185 PRO A O 1
ATOM 1487 N N . ASP A 1 186 ? -32.134 -17.646 32.423 1.00 39.72 186 ASP A N 1
ATOM 1488 C CA . ASP A 1 186 ? -30.749 -17.177 32.361 1.00 39.72 186 ASP A CA 1
ATOM 1489 C C . ASP A 1 186 ? -30.469 -16.533 31.004 1.00 39.72 186 ASP A C 1
ATOM 1491 O O . ASP A 1 186 ? -30.210 -17.220 30.007 1.00 39.72 186 ASP A O 1
ATOM 1495 N N . LEU A 1 187 ? -30.516 -15.198 30.957 1.00 44.03 187 LEU A N 1
ATOM 1496 C CA . LEU A 1 187 ? -29.691 -14.466 30.012 1.00 44.03 187 LEU A CA 1
ATOM 1497 C C . LEU A 1 187 ? -28.265 -14.749 30.472 1.00 44.03 187 LEU A C 1
ATOM 1499 O O . LEU A 1 187 ? -27.601 -13.906 31.075 1.00 44.03 187 LEU A O 1
ATOM 1503 N N . SER A 1 188 ? -27.809 -15.984 30.224 1.00 39.97 188 SER A N 1
ATOM 1504 C CA . SER A 1 188 ? -26.408 -16.288 30.150 1.00 39.97 188 SER A CA 1
ATOM 1505 C C . SER A 1 188 ? -25.909 -15.238 29.184 1.00 39.97 188 SER A C 1
ATOM 1507 O O . SER A 1 188 ? -26.321 -15.157 28.023 1.00 39.97 188 SER A O 1
ATOM 1509 N N . ILE A 1 189 ? -25.144 -14.306 29.738 1.00 45.62 189 ILE A N 1
ATOM 1510 C CA . ILE A 1 189 ? -24.327 -13.392 28.974 1.00 45.62 189 ILE A CA 1
ATOM 1511 C C . ILE A 1 189 ? -23.562 -14.339 28.070 1.00 45.62 189 ILE A C 1
ATOM 1513 O O . ILE A 1 189 ? -22.647 -15.018 28.541 1.00 45.62 189 ILE A O 1
ATOM 1517 N N . ALA A 1 190 ? -24.032 -14.498 26.830 1.00 45.09 190 ALA A N 1
ATOM 1518 C CA . ALA A 1 190 ? -23.406 -15.387 25.882 1.00 45.09 190 ALA A CA 1
ATOM 1519 C C . ALA A 1 190 ? -21.966 -14.907 25.863 1.00 45.09 190 ALA A C 1
ATOM 1521 O O . ALA A 1 190 ? -21.701 -13.739 25.548 1.00 45.09 190 ALA A O 1
ATOM 1522 N N . GLN A 1 191 ? -21.062 -15.766 26.342 1.00 45.84 191 GLN A N 1
ATOM 1523 C CA . GLN A 1 191 ? -19.647 -15.443 26.402 1.00 45.84 191 GLN A CA 1
ATOM 1524 C C . GLN A 1 191 ? -19.296 -14.865 25.029 1.00 45.84 191 GLN A C 1
ATOM 1526 O O . GLN A 1 191 ? -19.799 -15.381 24.026 1.00 45.84 191 GLN A O 1
ATOM 1531 N N . PRO A 1 192 ? -18.504 -13.786 24.928 1.00 51.75 192 PRO A N 1
ATOM 1532 C CA . PRO A 1 192 ? -18.239 -13.134 23.645 1.00 51.75 192 PRO A CA 1
ATOM 1533 C C . PRO A 1 192 ? -17.864 -14.128 22.528 1.00 51.75 192 PRO A C 1
ATOM 1535 O O . PRO A 1 192 ? -18.203 -13.915 21.367 1.00 51.75 192 PRO A O 1
ATOM 1538 N N . SER A 1 193 ? -17.249 -15.260 22.888 1.00 48.75 193 SER A N 1
ATOM 1539 C CA . SER A 1 193 ? -16.996 -16.422 22.031 1.00 48.75 193 SER A CA 1
ATOM 1540 C C . SER A 1 193 ? -18.245 -17.049 21.383 1.00 48.75 193 SER A C 1
ATOM 1542 O O . SER A 1 193 ? -18.213 -17.329 20.187 1.00 48.75 193 SER A O 1
ATOM 1544 N N . GLU A 1 194 ? -19.349 -17.243 22.105 1.00 47.19 194 GLU A N 1
ATOM 1545 C CA . GLU A 1 194 ? -20.592 -17.833 21.581 1.00 47.19 194 GLU A CA 1
ATOM 1546 C C . GLU A 1 194 ? -21.337 -16.885 20.633 1.00 47.19 194 GLU A C 1
ATOM 1548 O O . GLU A 1 194 ? -21.882 -17.320 19.613 1.00 47.19 194 GLU A O 1
ATOM 1553 N N . VAL A 1 195 ? -21.313 -15.577 20.911 1.00 53.28 195 VAL A N 1
ATOM 1554 C CA . VAL A 1 195 ? -21.863 -14.550 20.008 1.00 53.28 195 VAL A CA 1
ATOM 1555 C C . VAL A 1 195 ? -21.041 -14.484 18.716 1.00 53.28 195 VAL A C 1
ATOM 1557 O O . VAL A 1 195 ? -21.605 -14.435 17.619 1.00 53.28 195 VAL A O 1
ATOM 1560 N N . ILE A 1 196 ? -19.709 -14.578 18.817 1.00 52.88 196 ILE A N 1
ATOM 1561 C CA . ILE A 1 196 ? -18.800 -14.658 17.662 1.00 52.88 196 ILE A CA 1
ATOM 1562 C C . ILE A 1 196 ? -19.062 -15.930 16.836 1.00 52.88 196 ILE A C 1
ATOM 1564 O O . ILE A 1 196 ? -19.093 -15.864 15.603 1.00 52.88 196 ILE A O 1
ATOM 1568 N N . GLU A 1 197 ? -19.307 -17.081 17.470 1.00 51.06 197 GLU A N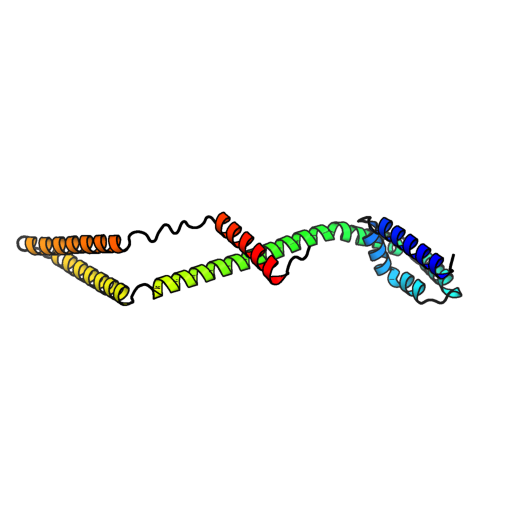 1
ATOM 1569 C CA . GLU A 1 197 ? -19.576 -18.334 16.756 1.00 51.06 197 GLU A CA 1
ATOM 1570 C C . GLU A 1 197 ? -20.953 -18.333 16.065 1.00 51.06 197 GLU A C 1
ATOM 1572 O O . GLU A 1 197 ? -21.069 -18.748 14.903 1.00 51.06 197 GLU A O 1
ATOM 1577 N N . ARG A 1 198 ? -21.991 -17.789 16.718 1.00 53.16 198 ARG A N 1
ATOM 1578 C CA . ARG A 1 198 ? -23.322 -17.609 16.106 1.00 53.16 198 ARG A CA 1
ATOM 1579 C C . ARG A 1 198 ? -23.272 -16.636 14.926 1.00 53.16 198 ARG A C 1
ATOM 1581 O O . ARG A 1 198 ? -23.838 -16.940 13.873 1.00 53.16 198 ARG A O 1
ATOM 1588 N N . HIS A 1 199 ? -22.529 -15.531 15.026 1.00 49.38 199 HIS A N 1
ATOM 1589 C CA . HIS A 1 199 ? -22.348 -14.606 13.900 1.00 49.38 199 HIS A CA 1
ATOM 1590 C C . HIS A 1 199 ? -21.483 -15.181 12.768 1.00 49.38 199 HIS A C 1
ATOM 1592 O O . HIS A 1 199 ? -21.763 -14.904 11.600 1.00 49.38 199 HIS A O 1
ATOM 1598 N N . SER A 1 200 ? -20.490 -16.026 13.067 1.00 52.69 200 SER A N 1
ATOM 1599 C CA . SER A 1 200 ? -19.708 -16.771 12.063 1.00 52.69 200 SER A CA 1
ATOM 1600 C C . SER A 1 200 ? -20.586 -17.739 11.257 1.00 52.69 200 SER A C 1
ATOM 1602 O O . SER A 1 200 ? -20.547 -17.741 10.020 1.00 52.69 200 SER A O 1
ATOM 1604 N N . LYS A 1 201 ? -21.458 -18.502 11.936 1.00 52.16 201 LYS A N 1
ATOM 1605 C CA . LYS A 1 201 ? -22.441 -19.387 11.285 1.00 52.16 201 LYS A CA 1
ATOM 1606 C C . LYS A 1 201 ? -23.455 -18.592 10.459 1.00 52.16 201 LYS A C 1
ATOM 1608 O O . LYS A 1 201 ? -23.715 -18.956 9.314 1.00 52.16 201 LYS A O 1
ATOM 1613 N N . SER A 1 202 ? -23.946 -17.465 10.974 1.00 51.09 202 SER A N 1
ATOM 1614 C CA . SER A 1 202 ? -24.892 -16.608 10.249 1.00 51.09 202 SER A CA 1
ATOM 1615 C C . SER A 1 202 ? -24.260 -15.955 9.007 1.00 51.09 202 SER A C 1
ATOM 1617 O O . SER A 1 202 ? -24.879 -15.937 7.945 1.00 51.09 202 SER A O 1
ATOM 1619 N N . LYS A 1 203 ? -22.981 -15.542 9.062 1.00 50.69 203 LYS A N 1
ATOM 1620 C CA . LYS A 1 203 ? -22.221 -15.078 7.882 1.00 50.69 203 LYS A CA 1
ATOM 1621 C C . LYS A 1 203 ? -22.033 -16.175 6.834 1.00 50.69 203 LYS A C 1
ATOM 1623 O O . LYS A 1 203 ? -22.175 -15.880 5.652 1.00 50.69 203 LYS A O 1
ATOM 1628 N N . LYS A 1 204 ? -21.752 -17.426 7.227 1.00 54.56 204 LYS A N 1
ATOM 1629 C CA . LYS A 1 204 ? -21.688 -18.561 6.283 1.00 54.56 204 LYS A CA 1
ATOM 1630 C C . LYS A 1 204 ? -23.035 -18.808 5.601 1.00 54.56 204 LYS A C 1
ATOM 1632 O O . LYS A 1 204 ? -23.071 -19.013 4.392 1.00 54.56 204 LYS A O 1
ATOM 1637 N N . ILE A 1 205 ? -24.135 -18.727 6.348 1.00 52.97 205 ILE A N 1
ATOM 1638 C CA . ILE A 1 205 ? -25.490 -18.889 5.804 1.00 52.97 205 ILE A CA 1
ATOM 1639 C C . ILE A 1 205 ? -25.830 -17.739 4.847 1.00 52.97 205 ILE A C 1
ATOM 1641 O O . ILE A 1 205 ? -26.323 -17.988 3.750 1.00 52.97 205 ILE A O 1
ATOM 1645 N N . TYR A 1 206 ? -25.503 -16.495 5.205 1.00 46.34 206 TYR A N 1
ATOM 1646 C CA . TYR A 1 206 ? -25.745 -15.335 4.346 1.00 46.34 206 TYR A CA 1
ATOM 1647 C C . TYR A 1 206 ? -24.883 -15.368 3.081 1.00 46.34 206 TYR A C 1
ATOM 1649 O O . TYR A 1 206 ? -25.385 -15.112 1.993 1.00 46.34 206 TYR A O 1
ATOM 1657 N N . LYS A 1 207 ? -23.607 -15.765 3.183 1.00 50.09 207 LYS A N 1
ATOM 1658 C CA . LYS A 1 207 ? -22.720 -15.900 2.020 1.00 50.09 207 LYS A CA 1
ATOM 1659 C C . LYS A 1 207 ? -23.199 -17.011 1.079 1.00 50.09 207 LYS A C 1
ATOM 1661 O O . LYS A 1 207 ? -23.258 -16.786 -0.121 1.00 50.09 207 LYS A O 1
ATOM 1666 N N . LYS A 1 208 ? -23.664 -18.145 1.616 1.00 54.12 208 LYS A N 1
ATOM 1667 C CA . LYS A 1 208 ? -24.273 -19.231 0.829 1.00 54.12 208 LYS A CA 1
ATOM 1668 C C . LYS A 1 208 ? -25.575 -18.806 0.135 1.00 54.12 208 LYS A C 1
ATOM 1670 O O . LYS A 1 208 ? -25.848 -19.255 -0.971 1.00 54.12 208 LYS A O 1
ATOM 1675 N N . LYS A 1 209 ? -26.368 -17.936 0.770 1.00 51.34 209 LYS A N 1
ATOM 1676 C CA . LYS A 1 209 ? -27.668 -17.475 0.253 1.00 51.34 209 LYS A CA 1
ATOM 1677 C C . LYS A 1 209 ? -27.556 -16.306 -0.734 1.00 51.34 209 LYS A C 1
ATOM 1679 O O . LYS A 1 209 ? -28.390 -16.199 -1.622 1.00 51.34 209 LYS A O 1
ATOM 1684 N N . VAL A 1 210 ? -26.546 -15.446 -0.579 1.00 51.78 210 VAL A N 1
ATOM 1685 C CA . VAL A 1 210 ? -26.330 -14.252 -1.420 1.00 51.78 210 VAL A CA 1
ATOM 1686 C C . VAL A 1 210 ? -25.362 -14.521 -2.568 1.00 51.78 210 VAL A C 1
ATOM 1688 O O . VAL A 1 210 ? -25.575 -14.017 -3.662 1.00 51.78 210 VAL A O 1
ATOM 1691 N N . PHE A 1 211 ? -24.316 -15.316 -2.341 1.00 49.25 211 PHE A N 1
ATOM 1692 C CA . PHE A 1 211 ? -23.283 -15.565 -3.349 1.00 49.25 211 PHE A CA 1
ATOM 1693 C C . PHE A 1 211 ? -23.379 -16.928 -4.015 1.00 49.25 211 PHE A C 1
ATOM 1695 O O . PHE A 1 211 ? -22.523 -17.192 -4.847 1.00 49.25 211 PHE A O 1
ATOM 1702 N N . GLY A 1 212 ? -24.382 -17.750 -3.667 1.00 44.91 212 GLY A N 1
ATOM 1703 C CA . GLY A 1 212 ? -24.668 -19.032 -4.311 1.00 44.91 212 GLY A CA 1
ATOM 1704 C C . GLY A 1 212 ? -23.394 -19.773 -4.695 1.00 44.91 212 GLY A C 1
ATOM 1705 O O . GLY A 1 212 ? -23.008 -19.724 -5.857 1.00 44.91 212 GLY A O 1
ATOM 1706 N N . GLU A 1 213 ? -22.719 -20.400 -3.727 1.00 44.28 213 GLU A N 1
ATOM 1707 C CA . GLU A 1 213 ? -21.558 -21.249 -4.016 1.00 44.28 213 GLU A CA 1
ATOM 1708 C C . GLU A 1 213 ? -22.005 -22.400 -4.931 1.00 44.28 213 GLU A C 1
ATOM 1710 O O . GLU A 1 213 ? -22.488 -23.438 -4.477 1.00 44.28 213 GLU A O 1
ATOM 1715 N N . GLY A 1 214 ? -21.902 -22.151 -6.236 1.00 42.31 214 GLY A N 1
ATOM 1716 C CA . GLY A 1 214 ? -21.760 -23.155 -7.265 1.00 42.31 214 GLY A CA 1
ATOM 1717 C C . GLY A 1 214 ? -20.378 -23.772 -7.117 1.00 42.31 214 GLY A C 1
ATOM 1718 O O . GLY A 1 214 ? -19.381 -23.056 -6.997 1.00 42.31 214 GLY A O 1
ATOM 1719 N N . ALA A 1 215 ? -20.395 -25.098 -7.040 1.00 40.78 215 ALA A N 1
ATOM 1720 C CA . ALA A 1 215 ? -19.249 -25.978 -7.187 1.00 40.78 215 ALA A CA 1
ATOM 1721 C C . ALA A 1 215 ? -18.462 -25.705 -8.478 1.00 40.78 215 ALA A C 1
ATOM 1723 O O . ALA A 1 215 ? -19.080 -25.219 -9.455 1.00 40.78 215 ALA A O 1
#

Secondary structure (DSSP, 8-state):
--HHHHHHHHHHHHHHHHHHHHTSTTHHHHHHHHHHHTTHHHHHHHHS-HHHHHHHHHHHHHHS-HIIIIIHHHHHHHHHHHHHHHHHHHHHHHHHHHHHHHHHHHHHHHHHHHHHHHHHHS-HHHHHHHHHHHHHHHHHHHHHHHHTTSS-TTSTHHHHHHHHHHHHHHHHHHHHHHHHT---S------HHHHHHHHHHHHHHHHHHHH----

Radius of gyration: 41.07 Å; chains: 1; bounding box: 75×40×115 Å

pLDDT: mean 70.58, std 14.65, range [39.72, 93.56]

Foldseek 3Di:
DDPVVVVVVVVVVVVVVVCVQCVPLQRVQLVVLLCVLPVVLVCCVVPPDPVCNVVVVVVCVVPDDCCSNHVRSNVRSVCCSVVVVVVVVVVVVVVVVVVVVVVVVVVVVVVVVVVVVVVVPPPVVVVVVVVVVVVVVVVLVVVVVVVVPDDDCPVCPVVVVVSVVVVVVVVVVVVVVVVVPPDPPDPPVCPVVNVVVVVVVVVVVVCCVPVVPDD

Sequence (215 aa):
MNRVEYQKSAIEKFISILESRFSSPFFGPLILSWSILNWRIPIYLVFGGDASRATYIAEYLHAASALDTVIWPALIGGAYCFGGPIVSAMYDRFLAKLAQREVRIRIKEDQDLEYYRIYNTVPGEFFEALRKHAKNLAEMGGNLSAALKMPDLSNDRNVFASVVKQTVDLVEKVRDMDKLLEPFPDLSIAQPSEVIERHSKSKKIYKKKVFGEGA